Protein AF-0000000084726947 (afdb_homodimer)

Solvent-accessible surface area (backbone atoms only — not comparable to full-atom values): 13083 Å² total; per-residue (Å²): 97,38,27,40,32,41,58,42,55,49,36,45,77,70,63,40,61,48,47,55,52,44,41,57,74,58,55,40,89,78,34,53,42,30,25,36,27,62,26,52,20,40,48,26,16,52,25,12,42,36,94,84,41,47,38,67,58,53,52,58,75,46,62,83,46,46,67,37,61,43,32,65,68,41,27,52,44,10,10,50,49,26,39,73,21,26,92,78,32,61,81,57,52,41,60,60,27,42,45,49,22,51,15,55,75,66,72,26,38,28,32,32,64,46,65,61,60,63,27,69,45,33,42,73,77,35,58,55,40,67,58,106,95,40,28,39,32,42,57,42,55,49,35,45,76,70,64,41,62,49,47,55,53,45,39,59,75,57,54,38,89,79,36,53,43,30,25,37,28,61,26,50,20,40,48,26,16,53,24,11,42,36,94,87,40,47,38,67,58,54,52,57,74,48,61,84,45,45,67,37,62,44,33,66,68,41,28,51,43,10,10,50,50,26,39,72,21,27,92,77,31,62,81,56,52,41,61,59,27,41,46,49,23,51,16,54,76,63,71,27,38,26,32,32,64,47,66,62,59,65,27,69,44,34,43,73,78,36,59,55,40,68,58,105

Radius of gyration: 18.08 Å; Cα contacts (8 Å, |Δi|>4): 556; chains: 2; bounding box: 42×54×38 Å

InterPro domains:
  IPR002716 PIN domain [PF01850] (3-117)
  IPR022907 VapC family [MF_00265] (2-127)
  IPR029060 PIN-like domain superfamily [SSF88723] (1-116)

Sequence (264 aa):
MKVLDATFLIDYLSGVEATREFYSANGGSDTRWIAPAPALAEVLVGEGNLPDGDVDAARADLGWVDVQPIDERTVATAGDIADEVAPGGPYLDGPDALIAAVGRELDAPVVSADCDLTHEETRSVVTVEAYRMKVLDATFLIDYLSGVEATREFYSANGGSDTRWIAPAPALAEVLVGEGNLPDGDVDAARADLGWVDVQPIDERTVATAGDIADEVAPGGPYLDGPDALIAAVGRELDAPVVSADCDLTHEETRSVVTVEAYR

Nearest PDB structures (foldseek):
  4chg-assembly3_E  TM=8.319E-01  e=2.273E-06  Mycobacterium tuberculosis H37Rv
  5ecy-assembly1_E  TM=8.352E-01  e=8.260E-06  Shigella flexneri
  1y82-assembly2_D  TM=7.727E-01  e=2.955E-04  Pyrococcus furiosus
  5h4h-assembly1_A  TM=7.562E-01  e=2.787E-04  Pyrococcus horikoshii OT3
  1y82-assembly1_A  TM=7.640E-01  e=5.973E-04  Pyrococcus furiosus

Structure (mmCIF, N/CA/C/O backbone):
data_AF-0000000084726947-model_v1
#
loop_
_entity.id
_entity.type
_entity.pdbx_description
1 polymer 'Ribonuclease VapC'
#
loop_
_atom_site.group_PDB
_atom_site.id
_atom_site.type_symbol
_atom_site.label_atom_id
_atom_site.label_alt_id
_atom_site.label_comp_id
_atom_site.label_asym_id
_atom_site.label_entity_id
_atom_site.label_seq_id
_atom_site.pdbx_PDB_ins_code
_atom_site.Cartn_x
_atom_site.Cartn_y
_atom_site.Cartn_z
_atom_site.occupancy
_atom_site.B_iso_or_equiv
_atom_site.auth_seq_id
_atom_site.auth_comp_id
_atom_site.auth_asym_id
_atom_site.auth_atom_id
_atom_site.pdbx_PDB_model_num
ATOM 1 N N . MET A 1 1 ? 10.5 -20.469 0.017 1 98.06 1 MET A N 1
ATOM 2 C CA . MET A 1 1 ? 9.586 -19.359 0.286 1 98.06 1 MET A CA 1
ATOM 3 C C . MET A 1 1 ? 9.453 -18.453 -0.933 1 98.06 1 MET A C 1
ATOM 5 O O . MET A 1 1 ? 10.438 -18.188 -1.625 1 98.06 1 MET A O 1
ATOM 9 N N . LYS A 1 2 ? 8.195 -18.047 -1.286 1 98.88 2 LYS A N 1
ATOM 10 C CA . LYS A 1 2 ? 7.93 -17.125 -2.387 1 98.88 2 LYS A CA 1
ATOM 11 C C . LYS A 1 2 ? 7.023 -15.977 -1.936 1 98.88 2 LYS A C 1
ATOM 13 O O . LYS A 1 2 ? 6.07 -16.188 -1.183 1 98.88 2 LYS A O 1
ATOM 18 N N . VAL A 1 3 ? 7.344 -14.797 -2.359 1 99 3 VAL A N 1
ATOM 19 C CA . VAL A 1 3 ? 6.559 -13.602 -2.051 1 99 3 VAL A CA 1
ATOM 20 C C . VAL A 1 3 ? 5.633 -13.281 -3.221 1 99 3 VAL A C 1
ATOM 22 O O . VAL A 1 3 ? 6.098 -12.961 -4.32 1 99 3 VAL A O 1
ATOM 25 N N . LEU A 1 4 ? 4.348 -13.344 -2.963 1 99 4 LEU A N 1
ATOM 26 C CA . LEU A 1 4 ? 3.363 -13.211 -4.031 1 99 4 LEU A CA 1
ATOM 27 C C . LEU A 1 4 ? 2.891 -11.773 -4.164 1 99 4 LEU A C 1
ATOM 29 O O . LEU A 1 4 ? 2.426 -11.172 -3.189 1 99 4 LEU A O 1
ATOM 33 N N . ASP A 1 5 ? 3 -11.242 -5.395 1 98.94 5 ASP A N 1
ATOM 34 C CA . ASP A 1 5 ? 2.439 -9.922 -5.668 1 98.94 5 ASP A CA 1
ATOM 35 C C . ASP A 1 5 ? 0.941 -10.008 -5.957 1 98.94 5 ASP A C 1
ATOM 37 O O . ASP A 1 5 ? 0.389 -11.109 -6.062 1 98.94 5 ASP A O 1
ATOM 41 N N . ALA A 1 6 ? 0.302 -8.859 -6.062 1 98.94 6 ALA A N 1
ATOM 42 C CA . ALA A 1 6 ? -1.149 -8.805 -6.219 1 98.94 6 ALA A CA 1
ATOM 43 C C . ALA A 1 6 ? -1.588 -9.469 -7.523 1 98.94 6 ALA A C 1
ATOM 45 O O . ALA A 1 6 ? -2.656 -10.086 -7.586 1 98.94 6 ALA A O 1
ATOM 46 N N . THR A 1 7 ? -0.751 -9.375 -8.609 1 98.88 7 THR A N 1
ATOM 47 C CA . THR A 1 7 ? -1.131 -9.969 -9.883 1 98.88 7 THR A CA 1
ATOM 48 C C . THR A 1 7 ? -1.308 -11.477 -9.742 1 98.88 7 THR A C 1
ATOM 50 O O . THR A 1 7 ? -2.242 -12.055 -10.305 1 98.88 7 THR A O 1
ATOM 53 N N . PHE A 1 8 ? -0.433 -12.07 -9 1 99 8 PHE A N 1
ATOM 54 C CA . PHE A 1 8 ? -0.546 -13.508 -8.797 1 99 8 PHE A CA 1
ATOM 55 C C . PHE A 1 8 ? -1.81 -13.844 -8.016 1 99 8 PHE A C 1
ATOM 57 O O . PHE A 1 8 ? -2.553 -14.758 -8.383 1 99 8 PHE A O 1
ATOM 64 N N . LEU A 1 9 ? -2.055 -13.164 -6.938 1 98.94 9 LEU A N 1
ATOM 65 C CA . LEU A 1 9 ? -3.201 -13.43 -6.078 1 98.94 9 LEU A CA 1
ATOM 66 C C . LEU A 1 9 ? -4.508 -13.234 -6.836 1 98.94 9 LEU A C 1
ATOM 68 O O . LEU A 1 9 ? -5.434 -14.039 -6.703 1 98.94 9 LEU A O 1
ATOM 72 N N . ILE A 1 10 ? -4.605 -12.172 -7.594 1 98.88 10 ILE A N 1
ATOM 73 C CA . ILE A 1 10 ? -5.797 -11.883 -8.375 1 98.88 10 ILE A CA 1
ATOM 74 C C . ILE A 1 10 ? -6.004 -12.969 -9.43 1 98.88 10 ILE A C 1
ATOM 76 O O . ILE A 1 10 ? -7.113 -13.484 -9.586 1 98.88 10 ILE A O 1
ATOM 80 N N . ASP A 1 11 ? -4.91 -13.32 -10.148 1 98.88 11 ASP A N 1
ATOM 81 C CA . ASP A 1 11 ? -4.992 -14.383 -11.148 1 98.88 11 ASP A CA 1
ATOM 82 C C . ASP A 1 11 ? -5.402 -15.711 -10.523 1 98.88 11 ASP A C 1
ATOM 84 O O . ASP A 1 11 ? -6.172 -16.469 -11.109 1 98.88 11 ASP A O 1
ATOM 88 N N . TYR A 1 12 ? -4.871 -15.977 -9.305 1 98.88 12 TYR A N 1
ATOM 89 C CA . TYR A 1 12 ? -5.223 -17.203 -8.594 1 98.88 12 TYR A CA 1
ATOM 90 C C . TYR A 1 12 ? -6.723 -17.25 -8.32 1 98.88 12 TYR A C 1
ATOM 92 O O . TYR A 1 12 ? -7.379 -18.25 -8.625 1 98.88 12 TYR A O 1
ATOM 100 N N . LEU A 1 13 ? -7.266 -16.234 -7.809 1 98.56 13 LEU A N 1
ATOM 101 C CA . LEU A 1 13 ? -8.688 -16.188 -7.492 1 98.56 13 LEU A CA 1
ATOM 102 C C . LEU A 1 13 ? -9.531 -16.312 -8.758 1 98.56 13 LEU A C 1
ATOM 104 O O . LEU A 1 13 ? -10.633 -16.859 -8.719 1 98.56 13 LEU A O 1
ATOM 108 N N . SER A 1 14 ? -8.961 -15.797 -9.859 1 98.12 14 SER A N 1
ATOM 109 C CA . SER A 1 14 ? -9.695 -15.797 -11.125 1 98.12 14 SER A CA 1
ATOM 110 C C . SER A 1 14 ? -9.562 -17.141 -11.844 1 98.12 14 SER A C 1
ATOM 112 O O . SER A 1 14 ? -10.141 -17.328 -12.914 1 98.12 14 SER A O 1
ATOM 114 N N . GLY A 1 15 ? -8.734 -17.984 -11.367 1 98.25 15 GLY A N 1
ATOM 115 C CA . GLY A 1 15 ? -8.609 -19.312 -11.938 1 98.25 15 GLY A CA 1
ATOM 116 C C . GLY A 1 15 ? -7.695 -19.359 -13.148 1 98.25 15 GLY A C 1
ATOM 117 O O . GLY A 1 15 ? -7.844 -20.219 -14.016 1 98.25 15 GLY A O 1
ATOM 118 N N . VAL A 1 16 ? -6.801 -18.438 -13.211 1 98.69 16 VAL A N 1
ATOM 119 C CA . VAL A 1 16 ? -5.848 -18.438 -14.32 1 98.69 16 VAL A CA 1
ATOM 120 C C . VAL A 1 16 ? -4.902 -19.625 -14.195 1 98.69 16 VAL A C 1
ATOM 122 O O . VAL A 1 16 ? -4.266 -19.812 -13.156 1 98.69 16 VAL A O 1
ATOM 125 N N . GLU A 1 17 ? -4.641 -20.344 -15.203 1 98.62 17 GLU A N 1
ATOM 126 C CA . GLU A 1 17 ? -3.916 -21.625 -15.203 1 98.62 17 GLU A CA 1
ATOM 127 C C . GLU A 1 17 ? -2.449 -21.422 -14.836 1 98.62 17 GLU A C 1
ATOM 129 O O . GLU A 1 17 ? -1.85 -22.266 -14.164 1 98.62 17 GLU A O 1
ATOM 134 N N . ALA A 1 18 ? -1.914 -20.344 -15.234 1 98.81 18 ALA A N 1
ATOM 135 C CA . ALA A 1 18 ? -0.5 -20.078 -14.992 1 98.81 18 ALA A CA 1
ATOM 136 C C . ALA A 1 18 ? -0.189 -20.078 -13.5 1 98.81 18 ALA A C 1
ATOM 138 O O . ALA A 1 18 ? 0.911 -20.453 -13.086 1 98.81 18 ALA A O 1
ATOM 139 N N . THR A 1 19 ? -1.138 -19.625 -12.648 1 98.88 19 THR A N 1
ATOM 140 C CA . THR A 1 19 ? -0.902 -19.609 -11.203 1 98.88 19 THR A CA 1
ATOM 141 C C . THR A 1 19 ? -0.834 -21.031 -10.656 1 98.88 19 THR A C 1
ATOM 143 O O . THR A 1 19 ? 0.001 -21.344 -9.805 1 98.88 19 THR A O 1
ATOM 146 N N . ARG A 1 20 ? -1.699 -21.891 -11.133 1 98.06 20 ARG A N 1
ATOM 147 C CA . ARG A 1 20 ? -1.687 -23.281 -10.711 1 98.06 20 ARG A CA 1
ATOM 148 C C . ARG A 1 20 ? -0.396 -23.969 -11.133 1 98.06 20 ARG A C 1
ATOM 150 O O . ARG A 1 20 ? 0.206 -24.719 -10.352 1 98.06 20 ARG A O 1
ATOM 157 N N . GLU A 1 21 ? -0.028 -23.781 -12.383 1 98.69 21 GLU A N 1
ATOM 158 C CA . GLU A 1 21 ? 1.203 -24.375 -12.898 1 98.69 21 GLU A CA 1
ATOM 159 C C . GLU A 1 21 ? 2.416 -23.906 -12.102 1 98.69 21 GLU A C 1
ATOM 161 O O . GLU A 1 21 ? 3.27 -24.719 -11.727 1 98.69 21 GLU A O 1
ATOM 166 N N . PHE A 1 22 ? 2.479 -22.656 -11.812 1 98.88 22 PHE A N 1
ATOM 167 C CA . PHE A 1 22 ? 3.592 -22.094 -11.047 1 98.88 22 PHE A CA 1
ATOM 168 C C . PHE A 1 22 ? 3.619 -22.688 -9.641 1 98.88 22 PHE A C 1
ATOM 170 O O . PHE A 1 22 ? 4.676 -23.078 -9.148 1 98.88 22 PHE A O 1
ATOM 177 N N . TYR A 1 23 ? 2.463 -22.672 -8.938 1 98.69 23 TYR A N 1
ATOM 178 C CA . TYR A 1 23 ? 2.316 -23.219 -7.598 1 98.69 23 TYR A CA 1
ATOM 179 C C . TY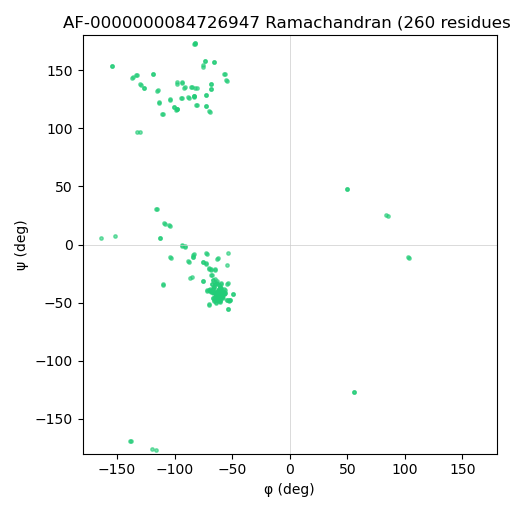R A 1 23 ? 2.828 -24.656 -7.543 1 98.69 23 TYR A C 1
ATOM 181 O O . TYR A 1 23 ? 3.643 -25 -6.684 1 98.69 23 TYR A O 1
ATOM 189 N N . SER A 1 24 ? 2.383 -25.453 -8.555 1 98.44 24 SER A N 1
ATOM 190 C CA . SER A 1 24 ? 2.746 -26.859 -8.578 1 98.44 24 SER A CA 1
ATOM 191 C C . SER A 1 24 ? 4.23 -27.047 -8.883 1 98.44 24 SER A C 1
ATOM 193 O O . SER A 1 24 ? 4.895 -27.875 -8.266 1 98.44 24 SER A O 1
ATOM 195 N N . ALA A 1 25 ? 4.762 -26.266 -9.758 1 98.62 25 ALA A N 1
ATOM 196 C CA . ALA A 1 25 ? 6.152 -26.375 -10.188 1 98.62 25 ALA A CA 1
ATOM 197 C C . ALA A 1 25 ? 7.105 -25.891 -9.094 1 98.62 25 ALA A C 1
ATOM 199 O O . ALA A 1 25 ? 8.305 -26.172 -9.141 1 98.62 25 ALA A O 1
ATOM 200 N N . ASN A 1 26 ? 6.582 -25.172 -8.133 1 98.62 26 ASN A N 1
ATOM 201 C CA . ASN A 1 26 ? 7.438 -24.594 -7.105 1 98.62 26 ASN A CA 1
ATOM 202 C C . ASN A 1 26 ? 7.141 -25.172 -5.727 1 98.62 26 ASN A C 1
ATOM 204 O O . ASN A 1 26 ? 7.184 -24.469 -4.723 1 98.62 26 ASN A O 1
ATOM 208 N N . GLY A 1 27 ? 6.703 -26.422 -5.66 1 98.25 27 GLY A N 1
ATOM 209 C CA . GLY A 1 27 ? 6.664 -27.172 -4.418 1 98.25 27 GLY A CA 1
ATOM 210 C C . GLY A 1 27 ? 5.266 -27.281 -3.834 1 98.25 27 GLY A C 1
ATOM 211 O O . GLY A 1 27 ? 5.039 -28.047 -2.9 1 98.25 27 GLY A O 1
ATOM 212 N N . GLY A 1 28 ? 4.277 -26.484 -4.371 1 97.81 28 GLY A N 1
ATOM 213 C CA . GLY A 1 28 ? 2.916 -26.562 -3.865 1 97.81 28 GLY A CA 1
ATOM 214 C C . GLY A 1 28 ? 2.818 -26.328 -2.371 1 97.81 28 GLY A C 1
ATOM 215 O O . GLY A 1 28 ? 3.354 -25.328 -1.861 1 97.81 28 GLY A O 1
ATOM 216 N N . SER A 1 29 ? 2.221 -27.203 -1.686 1 96.94 29 SER A N 1
ATOM 217 C CA . SER A 1 29 ? 1.955 -27.047 -0.259 1 96.94 29 SER A CA 1
ATOM 218 C C . SER A 1 29 ? 3.236 -27.172 0.559 1 96.94 29 SER A C 1
ATOM 220 O O . SER A 1 29 ? 3.252 -26.859 1.75 1 96.94 29 SER A O 1
ATOM 222 N N . ASP A 1 30 ? 4.344 -27.547 0.012 1 98.12 30 ASP A N 1
ATOM 223 C CA . ASP A 1 30 ? 5.609 -27.688 0.721 1 98.12 30 ASP A CA 1
ATOM 224 C C . ASP A 1 30 ? 6.375 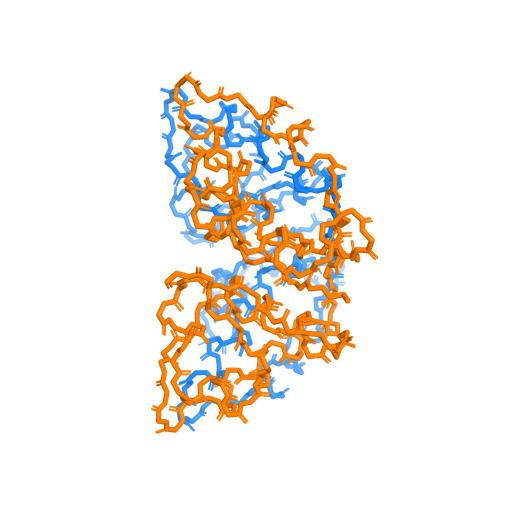-26.359 0.751 1 98.12 30 ASP A C 1
ATOM 226 O O . ASP A 1 30 ? 7.344 -26.219 1.503 1 98.12 30 ASP A O 1
ATOM 230 N N . THR A 1 31 ? 5.957 -25.484 -0.061 1 98.44 31 THR A N 1
ATOM 231 C CA . THR A 1 31 ? 6.543 -24.156 -0.133 1 98.44 31 THR A CA 1
ATOM 232 C C . THR A 1 31 ? 5.773 -23.172 0.752 1 98.44 31 THR A C 1
ATOM 234 O O . THR A 1 31 ? 4.551 -23.266 0.863 1 98.44 31 THR A O 1
ATOM 237 N N . ARG A 1 32 ? 6.52 -22.297 1.456 1 98.69 32 ARG A N 1
ATOM 238 C CA . ARG A 1 32 ? 5.848 -21.188 2.137 1 98.69 32 ARG A CA 1
ATOM 239 C C . ARG A 1 32 ? 5.543 -20.047 1.169 1 98.69 32 ARG A C 1
ATOM 241 O O . ARG A 1 32 ? 6.453 -19.5 0.544 1 98.69 32 ARG A O 1
ATOM 248 N N . TRP A 1 33 ? 4.293 -19.75 1.055 1 98.94 33 TRP A N 1
ATOM 249 C CA . TRP A 1 33 ? 3.816 -18.672 0.194 1 98.94 33 TRP A CA 1
ATOM 250 C C . TRP A 1 33 ? 3.422 -17.453 1.018 1 98.94 33 TRP A C 1
ATOM 252 O O . TRP A 1 33 ? 2.586 -17.547 1.92 1 98.94 33 TRP A O 1
ATOM 262 N N . ILE A 1 34 ? 4.031 -16.312 0.66 1 98.94 34 ILE A N 1
ATOM 263 C CA . ILE A 1 34 ? 3.883 -15.102 1.455 1 98.94 34 ILE A CA 1
ATOM 264 C C . ILE A 1 34 ? 3.148 -14.039 0.642 1 98.94 34 ILE A C 1
ATOM 266 O O . ILE A 1 34 ? 3.443 -13.836 -0.538 1 98.94 34 ILE A O 1
ATOM 270 N N . ALA A 1 35 ? 2.191 -13.453 1.249 1 98.94 35 ALA A N 1
ATOM 271 C CA . ALA A 1 35 ? 1.601 -12.227 0.707 1 98.94 35 ALA A CA 1
ATOM 272 C C . ALA A 1 35 ? 1.949 -11.023 1.569 1 98.94 35 ALA A C 1
ATOM 274 O O . ALA A 1 35 ? 1.491 -10.906 2.709 1 98.94 35 ALA A O 1
ATOM 275 N N . PRO A 1 36 ? 2.777 -10.117 0.989 1 98.94 36 PRO A N 1
ATOM 276 C CA . PRO A 1 36 ? 2.863 -8.836 1.701 1 98.94 36 PRO A CA 1
ATOM 277 C C . PRO A 1 36 ? 1.498 -8.195 1.928 1 98.94 36 PRO A C 1
ATOM 279 O O . PRO A 1 36 ? 0.63 -8.25 1.054 1 98.94 36 PRO A O 1
ATOM 282 N N . ALA A 1 37 ? 1.291 -7.602 3.059 1 98.94 37 ALA A N 1
ATOM 283 C CA . ALA A 1 37 ? 0.012 -6.992 3.414 1 98.94 37 ALA A CA 1
ATOM 284 C C . ALA A 1 37 ? -0.493 -6.086 2.295 1 98.94 37 ALA A C 1
ATOM 286 O O . ALA A 1 37 ? -1.666 -6.148 1.92 1 98.94 37 ALA A O 1
ATOM 287 N N . PRO A 1 38 ? 0.369 -5.266 1.663 1 98.94 38 PRO A N 1
ATOM 288 C CA . PRO A 1 38 ? -0.144 -4.398 0.6 1 98.94 38 PRO A CA 1
ATOM 289 C C . PRO A 1 38 ? -0.665 -5.184 -0.602 1 98.94 38 PRO A C 1
ATOM 291 O O . PRO A 1 38 ? -1.604 -4.746 -1.271 1 98.94 38 PRO A O 1
ATOM 294 N N . ALA A 1 39 ? -0.083 -6.297 -0.928 1 98.94 39 ALA A N 1
ATOM 295 C CA . ALA A 1 39 ? -0.549 -7.105 -2.053 1 98.94 39 ALA A CA 1
ATOM 296 C C . ALA A 1 39 ? -1.936 -7.68 -1.778 1 98.94 39 ALA A C 1
ATOM 298 O O . ALA A 1 39 ? -2.818 -7.621 -2.637 1 98.94 39 ALA A O 1
ATOM 299 N N . LEU A 1 40 ? -2.102 -8.211 -0.598 1 98.94 40 LEU A N 1
ATOM 300 C CA . LEU A 1 40 ? -3.41 -8.75 -0.247 1 98.94 40 LEU A CA 1
ATOM 301 C C . LEU A 1 40 ? -4.457 -7.641 -0.178 1 98.94 40 LEU A C 1
ATOM 303 O O . LEU A 1 40 ? -5.613 -7.852 -0.545 1 98.94 40 LEU A O 1
ATOM 307 N N . ALA A 1 41 ? -4.055 -6.496 0.304 1 98.94 41 ALA A N 1
ATOM 308 C CA . ALA A 1 41 ? -4.977 -5.363 0.366 1 98.94 41 ALA A CA 1
ATOM 309 C C . ALA A 1 41 ? -5.512 -5.016 -1.02 1 98.94 41 ALA A C 1
ATOM 311 O O . ALA A 1 41 ? -6.699 -4.711 -1.175 1 98.94 41 ALA A O 1
ATOM 312 N N . GLU A 1 42 ? -4.648 -5.027 -2.002 1 98.94 42 GLU A N 1
ATOM 313 C CA . GLU A 1 42 ? -5.098 -4.734 -3.359 1 98.94 42 GLU A CA 1
ATOM 314 C C . GLU A 1 42 ? -6.211 -5.684 -3.789 1 98.94 42 GLU A C 1
ATOM 316 O O . GLU A 1 42 ? -7.188 -5.266 -4.418 1 98.94 42 GLU A O 1
ATOM 321 N N . VAL A 1 43 ? -6.145 -6.883 -3.434 1 98.88 43 VAL A N 1
ATOM 322 C CA . VAL A 1 43 ? -7.121 -7.902 -3.799 1 98.88 43 VAL A CA 1
ATOM 323 C C . VAL A 1 43 ? -8.438 -7.645 -3.062 1 98.88 43 VAL A C 1
ATOM 325 O O . VAL A 1 43 ? -9.492 -7.547 -3.686 1 98.88 43 VAL A O 1
ATOM 328 N N . LEU A 1 44 ? -8.383 -7.488 -1.749 1 98.94 44 LEU A N 1
ATOM 329 C CA . LEU A 1 44 ? -9.594 -7.375 -0.948 1 98.94 44 LEU A CA 1
ATOM 330 C C . LEU A 1 44 ? -10.305 -6.051 -1.215 1 98.94 44 LEU A C 1
ATOM 332 O O . LEU A 1 44 ? -11.531 -5.996 -1.264 1 98.94 44 LEU A O 1
ATOM 336 N N . VAL A 1 45 ? -9.539 -5.055 -1.371 1 98.94 45 VAL A N 1
ATOM 337 C CA . VAL A 1 45 ? -10.117 -3.756 -1.698 1 98.94 45 VAL A CA 1
ATOM 338 C C . VAL A 1 45 ? -10.773 -3.812 -3.076 1 98.94 45 VAL A C 1
ATOM 340 O O . VAL A 1 45 ? -11.852 -3.248 -3.283 1 98.94 45 VAL A O 1
ATOM 343 N N . GLY A 1 46 ? -10.102 -4.473 -4.031 1 98.81 46 GLY A N 1
ATOM 344 C CA . GLY A 1 46 ? -10.727 -4.699 -5.324 1 98.81 46 GLY A CA 1
ATOM 345 C C . GLY A 1 46 ? -12.078 -5.387 -5.223 1 98.81 46 GLY A C 1
ATOM 346 O O . GLY A 1 46 ? -13.047 -4.965 -5.859 1 98.81 46 GLY A O 1
ATOM 347 N N . GLU A 1 47 ? -12.156 -6.445 -4.453 1 98.62 47 GLU A N 1
ATOM 348 C CA . GLU A 1 47 ? -13.422 -7.133 -4.215 1 98.62 47 GLU A CA 1
ATOM 349 C C . GLU A 1 47 ? -14.453 -6.195 -3.602 1 98.62 47 GLU A C 1
ATOM 351 O O . GLU A 1 47 ? -15.617 -6.191 -4.012 1 98.62 47 GLU A O 1
ATOM 356 N N . GLY A 1 48 ? -14.055 -5.434 -2.619 1 98.75 48 GLY A N 1
ATOM 357 C CA . GLY A 1 48 ? -14.953 -4.512 -1.938 1 98.75 48 GLY A CA 1
ATOM 358 C C . GLY A 1 48 ? -15.539 -3.457 -2.859 1 98.75 48 GLY A C 1
ATOM 359 O O . GLY A 1 48 ? -16.688 -3.033 -2.684 1 98.75 48 GLY A O 1
ATOM 360 N N . ASN A 1 49 ? -14.734 -3.031 -3.777 1 98.75 49 ASN A N 1
ATOM 361 C CA . ASN A 1 49 ? -15.141 -1.963 -4.684 1 98.75 49 ASN A CA 1
ATOM 362 C C . ASN A 1 49 ? -16.219 -2.436 -5.66 1 98.75 49 ASN A C 1
ATOM 364 O O . ASN A 1 49 ? -16.891 -1.619 -6.289 1 98.75 49 ASN A O 1
ATOM 368 N N . LEU A 1 50 ? -16.312 -3.738 -5.855 1 97.38 50 LEU A N 1
ATOM 369 C CA . LEU A 1 50 ? -17.219 -4.285 -6.855 1 97.38 50 LEU A CA 1
ATOM 370 C C . LEU A 1 50 ? -18.594 -4.586 -6.246 1 97.38 50 LEU A C 1
ATOM 372 O O . LEU A 1 50 ? -18.672 -5.16 -5.156 1 97.38 50 LEU A O 1
ATOM 376 N N . PRO A 1 51 ? -19.672 -4.219 -6.934 1 95.12 51 PRO A N 1
ATOM 377 C CA . PRO A 1 51 ? -21.016 -4.484 -6.41 1 95.12 51 PRO A CA 1
ATOM 378 C C . PRO A 1 51 ? -21.234 -5.957 -6.07 1 95.12 51 PRO A C 1
ATOM 380 O O . PRO A 1 51 ? -21.922 -6.273 -5.094 1 95.12 51 PRO A O 1
ATOM 383 N N . ASP A 1 52 ? -20.656 -6.816 -6.789 1 95.25 52 ASP A N 1
ATOM 384 C CA . ASP A 1 52 ? -20.844 -8.242 -6.566 1 95.25 52 ASP A CA 1
ATOM 385 C C . ASP A 1 52 ? -19.594 -8.883 -5.965 1 95.25 52 ASP A C 1
ATOM 387 O O . ASP A 1 52 ? -19.453 -10.109 -5.984 1 95.25 52 ASP A O 1
ATOM 391 N N . GLY A 1 53 ? -18.766 -8.047 -5.441 1 97.44 53 GLY A N 1
ATOM 392 C CA . GLY A 1 53 ? -17.562 -8.57 -4.812 1 97.44 53 GLY A CA 1
ATOM 393 C C . GLY A 1 53 ? -17.828 -9.203 -3.455 1 97.44 53 GLY A C 1
ATOM 394 O O . GLY A 1 53 ? -18.828 -8.891 -2.809 1 97.44 53 GLY A O 1
ATOM 395 N N . ASP A 1 54 ? -17 -10.07 -3.125 1 98.06 54 ASP A N 1
ATOM 396 C CA . ASP A 1 54 ? -17.125 -10.758 -1.843 1 98.06 54 ASP A CA 1
ATOM 397 C C . ASP A 1 54 ? -15.781 -10.781 -1.109 1 98.06 54 ASP A C 1
ATOM 399 O O . ASP A 1 54 ? -14.984 -11.703 -1.288 1 98.06 54 ASP A O 1
ATOM 403 N N . VAL A 1 55 ? -15.617 -9.836 -0.215 1 98.56 55 VAL A N 1
ATOM 404 C CA . VAL A 1 55 ? -14.367 -9.648 0.511 1 98.56 55 VAL A CA 1
ATOM 405 C C . VAL A 1 55 ? -14.062 -10.891 1.35 1 98.56 55 VAL A C 1
ATOM 407 O O . VAL A 1 55 ? -12.945 -11.406 1.322 1 98.56 55 VAL A O 1
ATOM 410 N N . ASP A 1 56 ? -15.07 -11.383 2.016 1 98.19 56 ASP A N 1
ATOM 411 C CA . ASP A 1 56 ? -14.883 -12.523 2.906 1 98.19 56 ASP A CA 1
ATOM 412 C C . ASP A 1 56 ? -14.508 -13.781 2.121 1 98.19 56 ASP A C 1
ATOM 414 O O . ASP A 1 56 ? -13.648 -14.555 2.551 1 98.19 56 ASP A O 1
ATOM 418 N N . ALA A 1 57 ? -15.133 -13.992 1.013 1 98.56 57 ALA A N 1
ATOM 419 C CA . ALA A 1 57 ? -14.82 -15.156 0.191 1 98.56 57 ALA A CA 1
ATOM 420 C C . ALA A 1 57 ? -13.398 -15.086 -0.349 1 98.56 57 ALA A C 1
ATOM 422 O O . ALA A 1 57 ? -12.68 -16.094 -0.359 1 98.56 57 ALA A O 1
ATOM 423 N N . ALA A 1 58 ? -13.016 -13.922 -0.854 1 98.81 58 ALA A N 1
ATOM 424 C CA . ALA A 1 58 ? -11.656 -13.758 -1.354 1 98.81 58 ALA A CA 1
ATOM 425 C C . ALA A 1 58 ? -10.633 -14.031 -0.257 1 98.81 58 ALA A C 1
ATOM 427 O O . ALA A 1 58 ? -9.633 -14.727 -0.49 1 98.81 58 ALA A O 1
ATOM 428 N N . ARG A 1 59 ? -10.867 -13.492 0.912 1 98.38 59 ARG A N 1
ATOM 429 C CA . ARG A 1 59 ? -9.969 -13.703 2.041 1 98.38 59 ARG A CA 1
ATOM 430 C C . ARG A 1 59 ? -9.859 -15.18 2.389 1 98.38 59 ARG A C 1
ATOM 432 O O . ARG A 1 59 ? -8.758 -15.688 2.633 1 98.38 59 ARG A O 1
ATOM 439 N N . ALA A 1 60 ? -10.977 -15.82 2.426 1 98.5 60 ALA A N 1
ATOM 440 C CA . ALA A 1 60 ? -11 -17.25 2.744 1 98.5 60 ALA A CA 1
ATOM 441 C C . ALA A 1 60 ? -10.266 -18.062 1.683 1 98.5 60 ALA A C 1
ATOM 443 O O . ALA A 1 60 ? -9.516 -18.984 2.008 1 98.5 60 ALA A O 1
ATOM 444 N N . ASP A 1 61 ? -10.5 -17.719 0.417 1 98.56 61 ASP A N 1
ATOM 445 C CA . ASP A 1 61 ? -9.883 -18.438 -0.698 1 98.56 61 ASP A CA 1
ATOM 446 C C . ASP A 1 61 ? -8.367 -18.266 -0.693 1 98.56 61 ASP A C 1
ATOM 448 O O . ASP A 1 61 ? -7.641 -19.125 -1.194 1 98.56 61 ASP A O 1
ATOM 452 N N . LEU A 1 62 ? -7.902 -17.219 -0.032 1 98.75 62 LEU A N 1
ATOM 453 C CA . LEU A 1 62 ? -6.465 -16.969 0.031 1 98.75 62 LEU A CA 1
ATOM 454 C C . LEU A 1 62 ? -5.902 -17.344 1.395 1 98.75 62 LEU A C 1
ATOM 456 O O . LEU A 1 62 ? -4.801 -16.938 1.757 1 98.75 62 LEU A O 1
ATOM 460 N N . GLY A 1 63 ? -6.66 -18.109 2.139 1 98.12 63 GLY A N 1
ATOM 461 C CA . GLY A 1 63 ? -6.27 -18.516 3.48 1 98.12 63 GLY A CA 1
ATOM 462 C C . GLY A 1 63 ? -5.008 -19.359 3.508 1 98.12 63 GLY A C 1
ATOM 463 O O . GLY A 1 63 ? -4.398 -19.531 4.566 1 98.12 63 GLY A O 1
ATOM 464 N N . TRP A 1 64 ? -4.539 -19.828 2.387 1 97.94 64 TRP A N 1
ATOM 465 C CA . TRP A 1 64 ? -3.361 -20.688 2.275 1 97.94 64 TRP A CA 1
ATOM 466 C C . TRP A 1 64 ? -2.084 -19.844 2.236 1 97.94 64 TRP A C 1
ATOM 468 O O . TRP A 1 64 ? -0.98 -20.391 2.35 1 97.94 64 TRP A O 1
ATOM 478 N N . VAL A 1 65 ? -2.141 -18.562 2.086 1 98.75 65 VAL A N 1
ATOM 479 C CA . VAL A 1 65 ? -0.981 -17.688 2.004 1 98.75 65 VAL A CA 1
ATOM 480 C C . VAL A 1 65 ? -0.716 -17.062 3.369 1 98.75 65 VAL A C 1
ATOM 482 O O . VAL A 1 65 ? -1.652 -16.688 4.082 1 98.75 65 VAL A O 1
ATOM 485 N N . ASP A 1 66 ? 0.532 -16.953 3.758 1 98.81 66 ASP A N 1
ATOM 486 C CA . ASP A 1 66 ? 0.927 -16.25 4.973 1 98.81 66 ASP A CA 1
ATOM 487 C C . ASP A 1 66 ? 1.047 -14.75 4.723 1 98.81 66 ASP A C 1
ATOM 489 O O . ASP A 1 66 ? 1.788 -14.32 3.838 1 98.81 66 ASP A O 1
ATOM 493 N N . VAL A 1 67 ? 0.394 -13.922 5.523 1 98.94 67 VAL A N 1
ATOM 494 C CA . VAL A 1 67 ? 0.422 -12.477 5.309 1 98.94 67 VAL A CA 1
ATOM 495 C C . VAL A 1 67 ? 1.617 -11.875 6.039 1 98.94 67 VAL A C 1
ATOM 497 O O . VAL A 1 67 ? 1.815 -12.117 7.234 1 98.94 67 VAL A O 1
ATOM 500 N N . GLN A 1 68 ? 2.424 -11.148 5.375 1 98.94 68 GLN A N 1
ATOM 501 C CA . GLN A 1 68 ? 3.572 -10.461 5.953 1 98.94 68 GLN A CA 1
ATOM 502 C C . GLN A 1 68 ? 3.244 -9 6.25 1 98.94 68 GLN A C 1
ATOM 504 O O . GLN A 1 68 ? 2.961 -8.219 5.336 1 98.94 68 GLN A O 1
ATOM 509 N N . PRO A 1 69 ? 3.273 -8.602 7.562 1 98.94 69 PRO A N 1
ATOM 510 C CA . PRO A 1 69 ? 3.072 -7.188 7.875 1 98.94 69 PRO A CA 1
ATOM 511 C C . PRO A 1 69 ? 4.199 -6.301 7.348 1 98.94 69 PRO A C 1
ATOM 513 O O . PRO A 1 69 ? 5.289 -6.793 7.051 1 98.94 69 PRO A O 1
ATOM 516 N N . ILE A 1 70 ? 3.855 -4.992 7.16 1 98.94 70 ILE A N 1
ATOM 517 C CA . ILE A 1 70 ? 4.895 -4.031 6.816 1 98.94 70 ILE A CA 1
ATOM 518 C C . ILE A 1 70 ? 4.988 -2.959 7.902 1 98.94 70 ILE A C 1
ATOM 520 O O . ILE A 1 70 ? 3.982 -2.619 8.531 1 98.94 70 ILE A O 1
ATOM 524 N N . ASP A 1 71 ? 6.219 -2.492 8.094 1 98.81 71 ASP A N 1
ATOM 525 C CA . ASP A 1 71 ? 6.5 -1.48 9.109 1 98.81 71 ASP A CA 1
ATOM 526 C C . ASP A 1 71 ? 7.473 -0.429 8.578 1 98.81 71 ASP A C 1
ATOM 528 O O . ASP A 1 71 ? 7.691 -0.33 7.371 1 98.81 71 ASP A O 1
ATOM 532 N N . GLU A 1 72 ? 7.941 0.38 9.516 1 98.75 72 GLU A N 1
ATOM 533 C CA . GLU A 1 72 ? 8.797 1.5 9.148 1 98.75 72 GLU A CA 1
ATOM 534 C C . GLU A 1 72 ? 10.062 1.017 8.43 1 98.75 72 GLU A C 1
ATOM 536 O O . GLU A 1 72 ? 10.562 1.684 7.523 1 98.75 72 GLU A O 1
ATOM 541 N N . ARG A 1 73 ? 10.617 -0.094 8.844 1 98.69 73 ARG A N 1
ATOM 542 C CA . ARG A 1 73 ? 11.805 -0.649 8.195 1 98.69 73 ARG A CA 1
ATOM 543 C C . ARG A 1 73 ? 11.508 -1.024 6.746 1 98.69 73 ARG A C 1
ATOM 545 O O . ARG A 1 73 ? 12.305 -0.742 5.852 1 98.69 73 ARG A O 1
ATOM 552 N N . THR A 1 74 ? 10.359 -1.663 6.555 1 98.94 74 THR A N 1
ATOM 553 C CA . THR A 1 74 ? 9.969 -2.043 5.203 1 98.94 74 THR A CA 1
ATOM 554 C C . THR A 1 74 ? 9.789 -0.807 4.324 1 98.94 74 THR A C 1
ATOM 556 O O . THR A 1 74 ? 10.141 -0.822 3.143 1 98.94 74 THR A O 1
ATOM 559 N N . VAL A 1 75 ? 9.234 0.233 4.891 1 98.94 75 VAL A N 1
ATOM 560 C CA . VAL A 1 75 ? 9.016 1.486 4.176 1 98.94 75 VAL A CA 1
ATOM 561 C C . VAL A 1 75 ? 10.352 2.072 3.73 1 98.94 75 VAL A C 1
ATOM 563 O O . VAL A 1 75 ? 10.5 2.494 2.582 1 98.94 75 VAL A O 1
ATOM 566 N N . ALA A 1 76 ? 11.305 2.092 4.598 1 98.81 76 ALA A N 1
ATOM 567 C CA . ALA A 1 76 ? 12.633 2.596 4.258 1 98.81 76 ALA A CA 1
ATOM 568 C C . ALA A 1 76 ? 13.258 1.774 3.133 1 98.81 76 ALA A C 1
ATOM 570 O O . ALA A 1 76 ? 13.797 2.332 2.17 1 98.81 76 ALA A O 1
ATOM 571 N N . THR A 1 77 ? 13.195 0.485 3.271 1 98.94 77 THR A N 1
ATOM 572 C CA . THR A 1 77 ? 13.719 -0.412 2.25 1 98.94 77 THR A CA 1
ATOM 573 C C . THR A 1 77 ? 13.062 -0.147 0.902 1 98.94 77 THR A C 1
ATOM 575 O O . THR A 1 77 ? 13.727 -0.16 -0.136 1 98.94 77 THR A O 1
ATOM 578 N N . ALA A 1 78 ? 11.773 0.098 0.91 1 98.94 78 ALA A N 1
ATOM 579 C CA . ALA A 1 78 ? 11.047 0.379 -0.325 1 98.94 78 ALA A CA 1
ATOM 580 C C . ALA A 1 78 ? 11.578 1.638 -1.002 1 98.94 78 ALA A C 1
ATOM 582 O O . ALA A 1 78 ? 11.75 1.668 -2.223 1 98.94 78 ALA A O 1
ATOM 583 N N . GLY A 1 79 ? 11.773 2.695 -0.213 1 98.94 79 GLY A N 1
ATOM 584 C CA . GLY A 1 79 ? 12.375 3.898 -0.763 1 98.94 79 GLY A CA 1
ATOM 585 C C . GLY A 1 79 ? 13.742 3.654 -1.384 1 98.94 79 GLY A C 1
ATOM 586 O O . GLY A 1 79 ? 14.031 4.16 -2.469 1 98.94 79 GLY A O 1
ATOM 587 N N . ASP A 1 80 ? 14.578 2.861 -0.728 1 98.75 80 ASP A N 1
ATOM 588 C CA . ASP A 1 80 ? 15.914 2.533 -1.215 1 98.75 80 ASP A CA 1
ATOM 589 C C . ASP A 1 80 ? 15.844 1.751 -2.525 1 98.75 80 ASP A C 1
ATOM 591 O O . ASP A 1 80 ? 16.625 2.004 -3.447 1 98.75 80 ASP A O 1
ATOM 595 N N . ILE A 1 81 ? 14.969 0.843 -2.582 1 98.94 81 ILE A N 1
ATOM 596 C CA . ILE A 1 81 ? 14.812 0.031 -3.783 1 98.94 81 ILE A CA 1
ATOM 597 C C . ILE A 1 81 ? 14.414 0.919 -4.961 1 98.94 81 ILE A C 1
ATOM 599 O O . ILE A 1 81 ? 14.961 0.792 -6.059 1 98.94 81 ILE A O 1
ATOM 603 N N . ALA A 1 82 ? 13.43 1.82 -4.762 1 98.88 82 ALA A N 1
ATOM 604 C CA . ALA A 1 82 ? 13.039 2.74 -5.824 1 98.88 82 ALA A CA 1
ATOM 605 C C . ALA A 1 82 ? 14.242 3.553 -6.316 1 98.88 82 ALA A C 1
ATOM 607 O O . ALA A 1 82 ? 14.414 3.744 -7.52 1 98.88 82 ALA A O 1
ATOM 608 N N . ASP A 1 83 ? 15.016 3.965 -5.379 1 98.69 83 ASP A N 1
ATOM 609 C CA . ASP A 1 83 ? 16.203 4.754 -5.699 1 98.69 83 ASP A CA 1
ATOM 610 C C . ASP A 1 83 ? 17.203 3.941 -6.516 1 98.69 83 ASP A C 1
ATOM 612 O O . ASP A 1 83 ? 17.797 4.453 -7.469 1 98.69 83 ASP A O 1
ATOM 616 N N . GLU A 1 84 ? 17.406 2.707 -6.152 1 98.5 84 GLU A N 1
ATOM 617 C CA . GLU A 1 84 ? 18.328 1.812 -6.832 1 98.5 84 GLU A CA 1
ATOM 618 C C . GLU A 1 84 ? 17.859 1.493 -8.25 1 98.5 84 GLU A C 1
ATOM 620 O O . GLU A 1 84 ? 18.672 1.319 -9.156 1 98.5 84 GLU A O 1
ATOM 625 N N . VAL A 1 85 ? 16.578 1.47 -8.523 1 98.56 85 VAL A N 1
ATOM 626 C CA . VAL A 1 85 ? 15.977 1.072 -9.797 1 98.56 85 VAL A CA 1
ATOM 627 C C . VAL A 1 85 ? 15.922 2.271 -10.742 1 98.56 85 VAL A C 1
ATOM 629 O O . VAL A 1 85 ? 16.016 2.113 -11.961 1 98.56 85 VAL A O 1
ATOM 632 N N . ALA A 1 86 ? 15.82 3.479 -10.312 1 96.31 86 ALA A N 1
ATOM 633 C CA . ALA A 1 86 ? 15.383 4.691 -10.992 1 96.31 86 ALA A CA 1
ATOM 634 C C . ALA A 1 86 ? 16.281 5.012 -12.18 1 96.31 86 ALA A C 1
ATOM 636 O O . ALA A 1 86 ? 15.797 5.352 -13.266 1 96.31 86 ALA A O 1
ATOM 637 N N . PRO A 1 87 ? 17.609 5.02 -12.117 1 91.75 87 PRO A N 1
ATOM 638 C CA . PRO A 1 87 ? 18.453 5.488 -13.219 1 91.75 87 PRO A CA 1
ATOM 639 C C . PRO A 1 87 ? 18.156 4.793 -14.539 1 91.75 87 PRO A C 1
ATOM 641 O O . PRO A 1 87 ? 18.203 5.426 -15.602 1 91.75 87 PRO A O 1
ATOM 644 N N . GLY A 1 88 ? 17.547 3.736 -14.641 1 94.38 88 GLY A N 1
ATOM 645 C CA . GLY A 1 88 ? 17.297 3.016 -15.875 1 94.38 88 GLY A CA 1
ATOM 646 C C . GLY A 1 88 ? 16.031 2.191 -15.844 1 94.38 88 GLY A C 1
ATO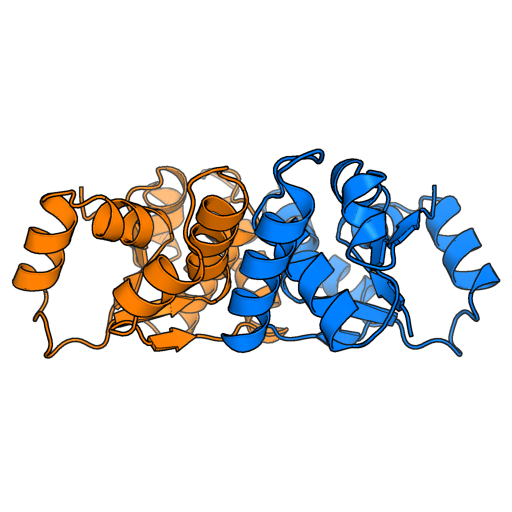M 647 O O . GLY A 1 88 ? 15.703 1.501 -16.812 1 94.38 88 GLY A O 1
ATOM 648 N N . GLY A 1 89 ? 15.359 2.379 -14.836 1 97.81 89 GLY A N 1
ATOM 649 C CA . GLY A 1 89 ? 14.227 1.493 -14.633 1 97.81 89 GLY A CA 1
ATOM 650 C C . GLY A 1 89 ? 12.898 2.227 -14.586 1 97.81 89 GLY A C 1
ATOM 651 O O . GLY A 1 89 ? 12.836 3.428 -14.852 1 97.81 89 GLY A O 1
ATOM 652 N N . PRO A 1 90 ? 11.852 1.511 -14.32 1 98.44 90 PRO A N 1
ATOM 653 C CA . PRO A 1 90 ? 10.516 2.102 -14.234 1 98.44 90 PRO A CA 1
ATOM 654 C C . PRO A 1 90 ? 10.312 2.922 -12.969 1 98.44 90 PRO A C 1
ATOM 656 O O . PRO A 1 90 ? 11.055 2.762 -12 1 98.44 90 PRO A O 1
ATOM 659 N N . TYR A 1 91 ? 9.336 3.848 -13.023 1 98.38 91 TYR A N 1
ATOM 660 C CA . TYR A 1 91 ? 8.789 4.43 -11.797 1 98.38 91 TYR A CA 1
ATOM 661 C C . TYR A 1 91 ? 7.969 3.402 -11.031 1 98.38 91 TYR A C 1
ATOM 663 O O . TYR A 1 91 ? 6.934 2.934 -11.516 1 98.38 91 TYR A O 1
ATOM 671 N N . LEU A 1 92 ? 8.438 3.037 -9.828 1 98.69 92 LEU A N 1
ATOM 672 C CA . LEU A 1 92 ? 7.684 2.105 -9 1 98.69 92 LEU A CA 1
ATOM 673 C C . LEU A 1 92 ? 6.637 2.842 -8.172 1 98.69 92 LEU A C 1
ATOM 675 O O . LEU A 1 92 ? 6.93 3.875 -7.566 1 98.69 92 LEU A O 1
ATOM 679 N N . ASP A 1 93 ? 5.434 2.287 -8.125 1 98.5 93 ASP A N 1
ATOM 680 C CA . ASP A 1 93 ? 4.473 2.852 -7.184 1 98.5 93 ASP A CA 1
ATOM 681 C C . ASP A 1 93 ? 4.688 2.287 -5.781 1 98.5 93 ASP A C 1
ATOM 683 O O . ASP A 1 93 ? 5.551 1.436 -5.574 1 98.5 93 ASP A O 1
ATOM 687 N N . GLY A 1 94 ? 3.975 2.836 -4.805 1 98.56 94 GLY A N 1
ATOM 688 C CA . GLY A 1 94 ? 4.117 2.459 -3.406 1 98.56 94 GLY A CA 1
ATOM 689 C C . GLY A 1 94 ? 3.973 0.967 -3.174 1 98.56 94 GLY A C 1
ATOM 690 O O . GLY A 1 94 ? 4.883 0.325 -2.646 1 98.56 94 GLY A O 1
ATOM 691 N N . PRO A 1 95 ? 2.848 0.394 -3.607 1 98.75 95 PRO A N 1
ATOM 692 C CA . PRO A 1 95 ? 2.625 -1.035 -3.379 1 98.75 95 PRO A CA 1
ATOM 693 C C . PRO A 1 95 ? 3.691 -1.912 -4.031 1 98.75 95 PRO A C 1
ATOM 695 O O . PRO A 1 95 ? 4.223 -2.822 -3.393 1 98.75 95 PRO A O 1
ATOM 698 N N . ASP A 1 96 ? 4.086 -1.622 -5.262 1 98.88 96 ASP A N 1
ATOM 699 C CA . ASP A 1 96 ? 5.105 -2.422 -5.934 1 98.88 96 ASP A CA 1
ATOM 700 C C . ASP A 1 96 ? 6.434 -2.363 -5.184 1 98.88 96 ASP A C 1
ATOM 702 O O . ASP A 1 96 ? 7.09 -3.389 -4.992 1 98.88 96 ASP A O 1
ATOM 706 N N . ALA A 1 97 ? 6.809 -1.172 -4.746 1 98.94 97 ALA A N 1
ATOM 707 C CA . ALA A 1 97 ? 8.07 -1.016 -4.023 1 98.94 97 ALA A CA 1
ATOM 708 C C . ALA A 1 97 ? 8.023 -1.734 -2.676 1 98.94 97 ALA A C 1
ATOM 710 O O . ALA A 1 97 ? 9.016 -2.314 -2.24 1 98.94 97 ALA A O 1
ATOM 711 N N . LEU A 1 98 ? 6.887 -1.702 -2.014 1 99 98 LEU A N 1
ATOM 712 C CA . LEU A 1 98 ? 6.738 -2.391 -0.736 1 99 98 LEU A CA 1
ATOM 713 C C . LEU A 1 98 ? 6.816 -3.902 -0.92 1 99 98 LEU A C 1
ATOM 715 O O . LEU A 1 98 ? 7.406 -4.602 -0.094 1 99 98 LEU A O 1
ATOM 719 N N . ILE A 1 99 ? 6.195 -4.363 -1.967 1 99 99 ILE A N 1
ATOM 720 C CA . ILE A 1 99 ? 6.234 -5.789 -2.26 1 99 99 ILE A CA 1
ATOM 721 C C . ILE A 1 99 ? 7.668 -6.215 -2.564 1 99 99 ILE A C 1
ATOM 723 O O . ILE A 1 99 ? 8.141 -7.234 -2.057 1 99 99 ILE A O 1
ATOM 727 N N . ALA A 1 100 ? 8.391 -5.438 -3.352 1 98.94 100 ALA A N 1
ATOM 728 C CA . ALA A 1 100 ? 9.805 -5.684 -3.609 1 98.94 100 ALA A CA 1
ATOM 729 C C . ALA A 1 100 ? 10.609 -5.664 -2.312 1 98.94 100 ALA A C 1
ATOM 731 O O . ALA A 1 100 ? 11.5 -6.492 -2.115 1 98.94 100 ALA A O 1
ATOM 732 N N . ALA A 1 101 ? 10.32 -4.742 -1.434 1 99 101 ALA A N 1
ATOM 733 C CA . ALA A 1 101 ? 11.023 -4.613 -0.158 1 99 101 ALA A CA 1
ATOM 734 C C . ALA A 1 101 ? 10.844 -5.863 0.696 1 99 101 ALA A C 1
ATOM 736 O O . ALA A 1 101 ? 11.789 -6.336 1.328 1 99 101 ALA A O 1
ATOM 737 N N . VAL A 1 102 ? 9.648 -6.375 0.715 1 98.94 102 VAL A N 1
ATOM 738 C CA . VAL A 1 102 ? 9.398 -7.602 1.464 1 98.94 102 VAL A CA 1
ATOM 739 C C . VAL A 1 102 ? 10.242 -8.742 0.893 1 98.94 102 VAL A C 1
ATOM 741 O O . VAL A 1 102 ? 10.836 -9.516 1.643 1 98.94 102 VAL A O 1
ATOM 744 N N . GLY A 1 103 ? 10.242 -8.852 -0.446 1 98.94 103 GLY A N 1
ATOM 745 C CA . GLY A 1 103 ? 11.109 -9.844 -1.062 1 98.94 103 GLY A CA 1
ATOM 746 C C . GLY A 1 103 ? 12.555 -9.734 -0.612 1 98.94 103 GLY A C 1
ATOM 747 O O . GLY A 1 103 ? 13.172 -10.734 -0.239 1 98.94 103 GLY A O 1
ATOM 748 N N . ARG A 1 104 ? 13.086 -8.586 -0.634 1 98.88 104 ARG A N 1
ATOM 749 C CA . ARG A 1 104 ? 14.469 -8.359 -0.228 1 98.88 104 ARG A CA 1
ATOM 750 C C . ARG A 1 104 ? 14.68 -8.727 1.24 1 98.88 104 ARG A C 1
ATOM 752 O O . ARG A 1 104 ? 15.648 -9.398 1.589 1 98.88 104 ARG A O 1
ATOM 759 N N . GLU A 1 105 ? 13.82 -8.273 2.096 1 98.81 105 GLU A N 1
ATOM 760 C CA . GLU A 1 105 ? 13.953 -8.484 3.533 1 98.81 105 GLU A CA 1
ATOM 761 C C . GLU A 1 105 ? 13.922 -9.969 3.881 1 98.81 105 GLU A C 1
ATOM 763 O O . GLU A 1 105 ? 14.594 -10.414 4.812 1 98.81 105 GLU A O 1
ATOM 768 N N . LEU A 1 106 ? 13.141 -10.672 3.146 1 98.81 106 LEU A N 1
ATOM 769 C CA . LEU A 1 106 ? 12.984 -12.094 3.43 1 98.81 106 LEU A CA 1
ATOM 770 C C . LEU A 1 106 ? 13.953 -12.93 2.598 1 98.81 106 LEU A C 1
ATOM 772 O O . LEU A 1 106 ? 13.969 -14.156 2.701 1 98.81 106 LEU A O 1
ATOM 776 N N . ASP A 1 107 ? 14.719 -12.2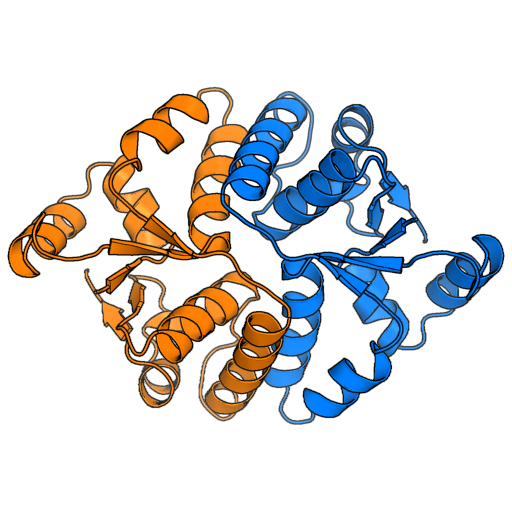58 1.797 1 98.62 107 ASP A N 1
ATOM 777 C CA . ASP A 1 107 ? 15.609 -12.938 0.86 1 98.62 107 ASP A CA 1
ATOM 778 C C . ASP A 1 107 ? 14.859 -14.008 0.07 1 98.62 107 ASP A C 1
ATOM 780 O O . ASP A 1 107 ? 15.281 -15.172 0.037 1 98.62 107 ASP A O 1
ATOM 784 N N . ALA A 1 108 ? 13.734 -13.664 -0.443 1 98.88 108 ALA A N 1
ATOM 785 C CA . ALA A 1 108 ? 12.859 -14.562 -1.191 1 98.88 108 ALA A CA 1
ATOM 786 C C . ALA A 1 108 ? 12.383 -13.906 -2.49 1 98.88 108 ALA A C 1
ATOM 788 O O . ALA A 1 108 ? 12.18 -12.695 -2.543 1 98.88 108 ALA A O 1
ATOM 789 N N . PRO A 1 109 ? 12.188 -14.672 -3.574 1 98.94 109 PRO A N 1
ATOM 790 C CA . PRO A 1 109 ? 11.758 -14.094 -4.848 1 98.94 109 PRO A CA 1
ATOM 791 C C . PRO A 1 109 ? 10.328 -13.57 -4.801 1 98.94 109 PRO A C 1
ATOM 793 O O . PRO A 1 109 ? 9.445 -14.211 -4.227 1 98.94 109 PRO A O 1
ATOM 796 N N . VAL A 1 110 ? 10.211 -12.406 -5.414 1 99 110 VAL A N 1
ATOM 797 C CA . VAL A 1 110 ? 8.883 -11.852 -5.66 1 99 110 VAL A CA 1
ATOM 798 C C . VAL A 1 110 ? 8.297 -12.469 -6.926 1 99 110 VAL A C 1
ATOM 800 O O . VAL A 1 110 ? 8.945 -12.492 -7.977 1 99 110 VAL A O 1
ATOM 803 N N . VAL A 1 111 ? 7.117 -12.992 -6.836 1 99 111 VAL A N 1
ATOM 804 C CA . VAL A 1 111 ? 6.422 -13.602 -7.969 1 99 111 VAL A CA 1
ATOM 805 C C . VAL A 1 111 ? 5.395 -12.625 -8.531 1 99 111 VAL A C 1
ATOM 807 O O . VAL A 1 111 ? 4.445 -12.242 -7.84 1 99 111 VAL A O 1
ATOM 810 N N . SER A 1 112 ? 5.574 -12.242 -9.797 1 98.94 112 SER A N 1
ATOM 811 C CA . SER A 1 112 ? 4.758 -11.156 -10.328 1 98.94 112 SER A CA 1
ATOM 812 C C . SER A 1 112 ? 4.621 -11.25 -11.844 1 98.94 112 SER A C 1
ATOM 814 O O . SER A 1 112 ? 5.465 -11.852 -12.508 1 98.94 112 SER A O 1
ATOM 816 N N . ALA A 1 113 ? 3.549 -10.711 -12.375 1 98.88 113 ALA A N 1
ATOM 817 C CA . ALA A 1 113 ? 3.398 -10.477 -13.812 1 98.88 113 ALA A CA 1
ATOM 818 C C . ALA A 1 113 ? 3.371 -8.984 -14.125 1 98.88 113 ALA A C 1
ATOM 820 O O . ALA A 1 113 ? 3.082 -8.594 -15.258 1 98.88 113 ALA A O 1
ATOM 821 N N . ASP A 1 114 ? 3.598 -8.148 -13.109 1 98.75 114 ASP A N 1
ATOM 822 C CA . ASP A 1 114 ? 3.648 -6.703 -13.289 1 98.75 114 ASP A CA 1
ATOM 823 C C . ASP A 1 114 ? 4.934 -6.281 -14 1 98.75 114 ASP A C 1
ATOM 825 O O . ASP A 1 114 ? 6.035 -6.594 -13.539 1 98.75 114 ASP A O 1
ATOM 829 N N . CYS A 1 115 ? 4.832 -5.523 -15.039 1 98.56 115 CYS A N 1
ATOM 830 C CA . CYS A 1 115 ? 5.965 -5.199 -15.898 1 98.56 115 CYS A CA 1
ATOM 831 C C . CYS A 1 115 ? 6.973 -4.324 -15.164 1 98.56 115 CYS A C 1
ATOM 833 O O . CYS A 1 115 ? 8.164 -4.336 -15.484 1 98.56 115 CYS A O 1
ATOM 835 N N . ASP A 1 116 ? 6.516 -3.572 -14.172 1 98.81 116 ASP A N 1
ATOM 836 C CA . ASP A 1 116 ? 7.453 -2.77 -13.391 1 98.81 116 ASP A CA 1
ATOM 837 C C . ASP A 1 116 ? 8.312 -3.652 -12.492 1 98.81 116 ASP A C 1
ATOM 839 O O . ASP A 1 116 ? 9.516 -3.42 -12.352 1 98.81 116 ASP A O 1
ATOM 843 N N . LEU A 1 117 ? 7.656 -4.645 -11.93 1 98.88 117 LEU A N 1
ATOM 844 C CA . LEU A 1 117 ? 8.406 -5.562 -11.078 1 98.88 117 LEU A CA 1
ATOM 845 C C . LEU A 1 117 ? 9.258 -6.512 -11.906 1 98.88 117 LEU A C 1
ATOM 847 O O . LEU A 1 117 ? 10.359 -6.875 -11.508 1 98.88 117 LEU A O 1
ATOM 851 N N . THR A 1 118 ? 8.781 -6.848 -13.117 1 98.81 118 THR A N 1
ATOM 852 C CA . THR A 1 118 ? 9.531 -7.805 -13.922 1 98.81 118 THR A CA 1
ATOM 853 C C . THR A 1 118 ? 10.531 -7.086 -14.828 1 98.81 118 THR A C 1
ATOM 855 O O . THR A 1 118 ? 11.242 -7.723 -15.602 1 98.81 118 THR A O 1
ATOM 858 N N . HIS A 1 119 ? 10.523 -5.824 -14.773 1 98.75 119 HIS A N 1
ATOM 859 C CA . HIS A 1 119 ? 11.492 -5.059 -15.547 1 98.75 119 HIS A CA 1
ATOM 860 C C . HIS A 1 119 ? 12.922 -5.469 -15.203 1 98.75 119 HIS A C 1
ATOM 862 O O . HIS A 1 119 ? 13.234 -5.723 -14.039 1 98.75 119 HIS A O 1
ATOM 868 N N . GLU A 1 120 ? 13.82 -5.422 -16.172 1 98.44 120 GLU A N 1
ATOM 869 C CA . GLU A 1 120 ? 15.195 -5.875 -16.016 1 98.44 120 GLU A CA 1
ATOM 870 C C . GLU A 1 120 ? 15.922 -5.066 -14.938 1 98.44 120 GLU A C 1
ATOM 872 O O . GLU A 1 120 ? 16.703 -5.621 -14.156 1 98.44 120 GLU A O 1
ATOM 877 N N . GLU A 1 121 ? 15.734 -3.795 -14.906 1 98.5 121 GLU A N 1
ATOM 878 C CA . GLU A 1 121 ? 16.391 -2.959 -13.898 1 98.5 121 GLU A CA 1
ATOM 879 C C . GLU A 1 121 ? 15.906 -3.312 -12.5 1 98.5 121 GLU A C 1
ATOM 881 O O . GLU A 1 121 ? 16.688 -3.299 -11.547 1 98.5 121 GLU A O 1
ATOM 886 N N . THR A 1 122 ? 14.586 -3.564 -12.336 1 98.88 122 THR A N 1
ATOM 887 C CA . THR A 1 122 ? 14.078 -4.004 -11.047 1 98.88 122 THR A CA 1
ATOM 888 C C . THR A 1 122 ? 14.688 -5.344 -10.648 1 98.88 122 THR A C 1
ATOM 890 O O . THR A 1 122 ? 15.117 -5.523 -9.508 1 98.88 122 THR A O 1
ATOM 893 N N . ARG A 1 123 ? 14.844 -6.242 -11.594 1 98.69 123 ARG A N 1
ATOM 894 C CA . ARG A 1 123 ? 15.383 -7.574 -11.352 1 98.69 123 ARG A CA 1
ATOM 895 C C . ARG A 1 123 ? 16.859 -7.504 -10.977 1 98.69 123 ARG A C 1
ATOM 897 O O . ARG A 1 123 ? 17.406 -8.461 -10.422 1 98.69 123 ARG A O 1
ATOM 904 N N . SER A 1 124 ? 17.484 -6.469 -11.32 1 98.19 124 SER A N 1
ATOM 905 C CA . SER A 1 124 ? 18.891 -6.312 -10.945 1 98.19 124 SER A CA 1
ATOM 906 C C . SER A 1 124 ? 19.016 -5.953 -9.469 1 98.19 124 SER A C 1
ATOM 908 O O . SER A 1 124 ? 20.109 -6.062 -8.898 1 98.19 124 SER A O 1
ATOM 910 N N . VAL A 1 125 ? 17.922 -5.523 -8.773 1 98.38 125 VAL A N 1
ATOM 911 C CA . VAL A 1 125 ? 17.938 -5.02 -7.406 1 98.38 125 VAL A CA 1
ATOM 912 C C . VAL A 1 125 ? 17.25 -6.016 -6.477 1 98.38 125 VAL A C 1
ATOM 914 O O . VAL A 1 125 ? 17.641 -6.164 -5.312 1 98.38 125 VAL A O 1
ATOM 917 N N . VAL A 1 126 ? 16.234 -6.695 -6.98 1 98.69 126 VAL A N 1
ATOM 918 C CA . VAL A 1 126 ? 15.453 -7.672 -6.227 1 98.69 126 VAL A CA 1
ATOM 919 C C . VAL A 1 126 ? 15.195 -8.906 -7.086 1 98.69 126 VAL A C 1
ATOM 921 O O . VAL A 1 126 ? 15.07 -8.805 -8.305 1 98.69 126 VAL A O 1
ATOM 924 N N . THR A 1 127 ? 15.211 -10.094 -6.457 1 98.88 127 THR A N 1
ATOM 925 C CA . THR A 1 127 ? 14.914 -11.312 -7.195 1 98.88 127 THR A CA 1
ATOM 926 C C . THR A 1 127 ? 13.422 -11.398 -7.527 1 98.88 127 THR A C 1
ATOM 928 O O . THR A 1 127 ? 12.578 -11.359 -6.633 1 98.88 127 THR A O 1
ATOM 931 N N . VAL A 1 128 ? 13.109 -11.43 -8.805 1 98.94 128 VAL A N 1
ATOM 932 C CA . VAL A 1 128 ? 11.727 -11.492 -9.258 1 98.94 128 VAL A CA 1
ATOM 933 C C . VAL A 1 128 ? 11.547 -12.672 -10.211 1 98.94 128 VAL A C 1
ATOM 935 O O . VAL A 1 128 ? 12.391 -12.914 -11.07 1 98.94 128 VAL A O 1
ATOM 938 N N . GLU A 1 129 ? 10.516 -13.398 -10.016 1 98.88 129 GLU A N 1
ATOM 939 C CA . GLU A 1 129 ? 10.102 -14.477 -10.906 1 98.88 129 GLU A CA 1
ATOM 940 C C . GLU A 1 129 ? 8.773 -14.156 -11.586 1 98.88 129 GLU A C 1
ATOM 942 O O . GLU A 1 129 ? 7.766 -13.93 -10.914 1 98.88 129 GLU A O 1
ATOM 947 N N . ALA A 1 130 ? 8.812 -14.148 -12.891 1 98.62 130 ALA A N 1
ATOM 948 C CA . ALA A 1 130 ? 7.555 -14.039 -13.633 1 98.62 130 ALA A CA 1
ATOM 949 C C . ALA A 1 130 ? 6.859 -15.398 -13.727 1 98.62 130 ALA A C 1
ATOM 951 O O . ALA A 1 130 ? 7.504 -16.422 -14 1 98.62 130 ALA A O 1
ATOM 952 N N . TYR A 1 131 ? 5.562 -15.406 -13.484 1 98.75 131 TYR A N 1
ATOM 953 C CA . TYR A 1 131 ? 4.879 -16.703 -13.523 1 98.75 131 TYR A CA 1
ATOM 954 C C . TYR A 1 131 ? 4.078 -16.844 -14.805 1 98.75 131 TYR A C 1
ATOM 956 O O . TYR A 1 131 ? 3.584 -17.938 -15.117 1 98.75 131 TYR A O 1
ATOM 964 N N . ARG A 1 132 ? 3.963 -15.734 -15.5 1 95.06 132 ARG A N 1
ATOM 965 C CA . ARG A 1 132 ? 3.348 -15.727 -16.828 1 95.06 132 ARG A CA 1
ATOM 966 C C . ARG A 1 132 ? 3.854 -14.547 -17.656 1 95.06 132 ARG A C 1
ATOM 968 O O . ARG A 1 132 ? 4.359 -13.562 -17.094 1 95.06 132 ARG A O 1
ATOM 975 N N . MET B 1 1 ? -5.012 12.633 18.391 1 98.06 1 MET B N 1
ATOM 976 C CA . MET B 1 1 ? -4.301 11.828 17.406 1 98.06 1 MET B CA 1
ATOM 977 C C . MET B 1 1 ? -4.883 12.039 16.016 1 98.06 1 MET B C 1
ATOM 979 O O . MET B 1 1 ? -6.102 12.141 15.859 1 98.06 1 MET B O 1
ATOM 983 N N . LYS B 1 2 ? -4.008 12.211 14.977 1 98.88 2 LYS B N 1
ATOM 984 C CA . LYS B 1 2 ? -4.418 12.352 13.586 1 98.88 2 LYS B CA 1
ATOM 985 C C . LYS B 1 2 ? -3.637 11.398 12.68 1 98.88 2 LYS B C 1
ATOM 987 O O . LYS B 1 2 ? -2.432 11.219 12.859 1 98.88 2 LYS B O 1
ATOM 992 N N . VAL B 1 3 ? -4.332 10.789 11.758 1 99 3 VAL B N 1
ATOM 993 C CA . VAL B 1 3 ? -3.727 9.883 10.797 1 99 3 VAL B CA 1
ATOM 994 C C . VAL B 1 3 ? -3.48 10.609 9.477 1 99 3 VAL B C 1
ATOM 996 O O . VAL B 1 3 ? -4.426 11.039 8.812 1 99 3 VAL B O 1
ATOM 999 N N . LEU B 1 4 ? -2.213 10.727 9.125 1 99 4 LEU B N 1
ATOM 1000 C CA . LEU B 1 4 ? -1.835 11.547 7.977 1 99 4 LEU B CA 1
ATOM 1001 C C . LEU B 1 4 ? -1.742 10.695 6.711 1 99 4 LEU B C 1
ATOM 1003 O O . LEU B 1 4 ? -1.021 9.695 6.684 1 99 4 LEU B O 1
ATOM 1007 N N . ASP B 1 5 ? -2.465 11.125 5.66 1 98.94 5 ASP B N 1
ATOM 1008 C CA . ASP B 1 5 ? -2.334 10.477 4.359 1 98.94 5 ASP B CA 1
ATOM 1009 C C . ASP B 1 5 ? -1.122 11.008 3.598 1 98.94 5 ASP B C 1
ATOM 1011 O O . ASP B 1 5 ? -0.477 11.961 4.039 1 98.94 5 ASP B O 1
ATOM 1015 N N . ALA B 1 6 ? -0.828 10.398 2.479 1 98.94 6 ALA B N 1
ATOM 1016 C CA . ALA B 1 6 ? 0.374 10.734 1.72 1 98.94 6 ALA B CA 1
ATOM 1017 C C . ALA B 1 6 ? 0.315 12.172 1.207 1 98.94 6 ALA B C 1
ATOM 1019 O O . ALA B 1 6 ? 1.342 12.844 1.121 1 98.94 6 ALA B O 1
ATOM 1020 N N . THR B 1 7 ? -0.906 12.68 0.863 1 98.88 7 THR B N 1
ATOM 1021 C CA . THR B 1 7 ? -1.02 14.039 0.348 1 98.88 7 THR B CA 1
ATOM 1022 C C . THR B 1 7 ? -0.522 15.055 1.377 1 98.88 7 THR B C 1
ATOM 1024 O O . THR B 1 7 ? 0.164 16.016 1.027 1 98.88 7 THR B O 1
ATOM 1027 N N . PHE B 1 8 ? -0.858 14.805 2.6 1 99 8 PHE B N 1
ATOM 1028 C CA . PHE B 1 8 ? -0.401 15.703 3.65 1 99 8 PHE B CA 1
ATOM 1029 C C . PHE B 1 8 ? 1.115 15.648 3.791 1 99 8 PHE B C 1
ATOM 1031 O O . PHE B 1 8 ? 1.776 16.688 3.863 1 99 8 PHE B O 1
ATOM 1038 N N . LEU B 1 9 ? 1.67 14.484 3.861 1 98.94 9 LEU B N 1
ATOM 1039 C CA . LEU B 1 9 ? 3.105 14.297 4.051 1 98.94 9 LEU B CA 1
ATOM 1040 C C . LEU B 1 9 ? 3.889 14.922 2.898 1 98.94 9 LEU B C 1
ATOM 1042 O O . LEU B 1 9 ? 4.91 15.57 3.119 1 98.94 9 LEU B O 1
ATOM 1046 N N . ILE B 1 10 ? 3.441 14.695 1.691 1 98.88 10 ILE B N 1
ATOM 1047 C CA . ILE B 1 10 ? 4.094 15.242 0.509 1 98.88 10 ILE B CA 1
ATOM 1048 C C . ILE B 1 10 ? 4.027 16.766 0.545 1 98.88 10 ILE B C 1
ATOM 1050 O O . ILE B 1 10 ? 5.031 17.453 0.322 1 98.88 10 ILE B O 1
ATOM 1054 N N . ASP B 1 11 ? 2.818 17.312 0.838 1 98.88 11 ASP B N 1
ATOM 1055 C CA . ASP B 1 11 ? 2.652 18.75 0.932 1 98.88 11 ASP B CA 1
ATOM 1056 C C . ASP B 1 11 ? 3.533 19.344 2.035 1 98.88 11 ASP B C 1
ATOM 1058 O O . ASP B 1 11 ? 4.098 20.422 1.875 1 98.88 11 ASP B O 1
ATOM 1062 N N . TYR B 1 12 ? 3.633 18.609 3.156 1 98.88 12 TYR B N 1
ATOM 1063 C CA . TYR B 1 12 ? 4.477 19.047 4.258 1 98.88 12 TYR B CA 1
ATOM 1064 C C . TYR B 1 12 ? 5.93 19.172 3.816 1 98.88 12 TYR B C 1
ATOM 1066 O O . TYR B 1 12 ? 6.566 20.203 4.039 1 98.88 12 TYR B O 1
ATOM 1074 N N . LEU B 1 13 ? 6.438 18.203 3.16 1 98.56 13 LEU B N 1
ATOM 1075 C CA . LEU B 1 13 ? 7.824 18.219 2.699 1 98.56 13 LEU B CA 1
ATOM 1076 C C . LEU B 1 13 ? 8.047 19.312 1.668 1 98.56 13 LEU B C 1
ATOM 1078 O O . LEU B 1 13 ? 9.133 19.891 1.59 1 98.56 13 LEU B O 1
ATOM 1082 N N . SER B 1 14 ? 6.984 19.609 0.929 1 98.12 14 SER B N 1
ATOM 1083 C CA . SER B 1 14 ? 7.086 20.609 -0.136 1 98.12 14 SER B CA 1
ATOM 1084 C C . SER B 1 14 ? 6.906 22.016 0.407 1 98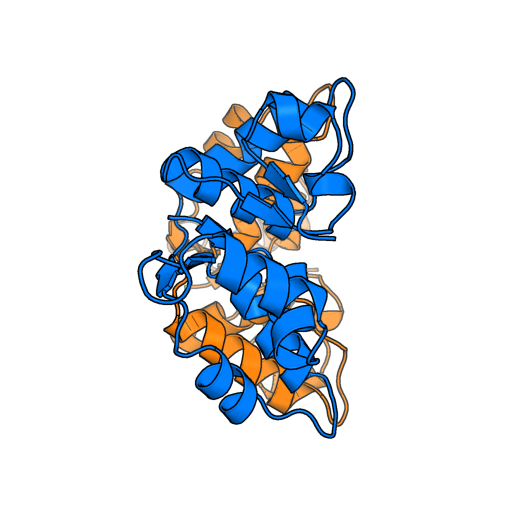.12 14 SER B C 1
ATOM 1086 O O . SER B 1 14 ? 6.996 22.984 -0.343 1 98.12 14 SER B O 1
ATOM 1088 N N . GLY B 1 15 ? 6.52 22.156 1.612 1 98.25 15 GLY B N 1
ATOM 1089 C CA . GLY B 1 15 ? 6.406 23.469 2.234 1 98.25 15 GLY B CA 1
ATOM 1090 C C . GLY B 1 15 ? 5.082 24.141 1.952 1 98.25 15 GLY B C 1
ATOM 1091 O O . GLY B 1 15 ? 5 25.375 1.965 1 98.25 15 GLY B O 1
ATOM 1092 N N . VAL B 1 16 ? 4.098 23.375 1.668 1 98.69 16 VAL B N 1
ATOM 1093 C CA . VAL B 1 16 ? 2.777 23.938 1.426 1 98.69 16 VAL B CA 1
ATOM 1094 C C . VAL B 1 16 ? 2.219 24.516 2.723 1 98.69 16 VAL B C 1
ATOM 1096 O O . VAL B 1 16 ? 2.141 23.828 3.738 1 98.69 16 VAL B O 1
ATOM 1099 N N . GLU B 1 17 ? 1.678 25.688 2.744 1 98.62 17 GLU B N 1
ATOM 1100 C CA . GLU B 1 17 ? 1.276 26.438 3.922 1 98.62 17 GLU B CA 1
ATOM 1101 C C . GLU B 1 17 ? 0.105 25.781 4.637 1 98.62 17 GLU B C 1
ATOM 1103 O O . GLU B 1 17 ? 0.021 25.812 5.867 1 98.62 17 GLU B O 1
ATOM 1108 N N . ALA B 1 18 ? -0.733 25.188 3.91 1 98.81 18 ALA B N 1
ATOM 1109 C CA . ALA B 1 18 ? -1.925 24.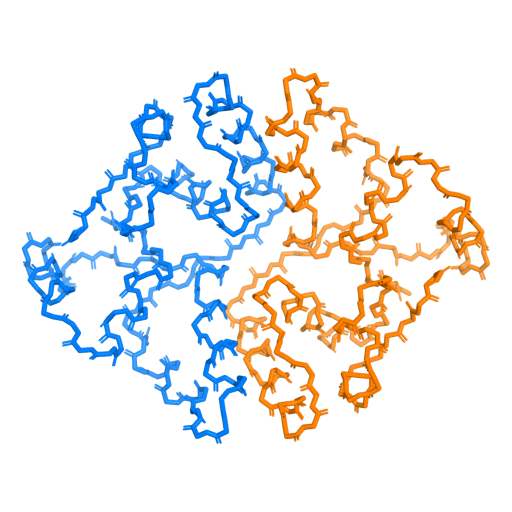562 4.48 1 98.81 18 ALA B CA 1
ATOM 1110 C C . ALA B 1 18 ? -1.548 23.484 5.5 1 98.81 18 ALA B C 1
ATOM 1112 O O . ALA B 1 18 ? -2.27 23.266 6.477 1 98.81 18 ALA B O 1
ATOM 1113 N N . THR B 1 19 ? -0.426 22.766 5.297 1 98.88 19 THR B N 1
ATOM 1114 C CA . THR B 1 19 ? -0.011 21.734 6.242 1 98.88 19 THR B CA 1
ATOM 1115 C C . THR B 1 19 ? 0.432 22.359 7.562 1 98.88 19 THR B C 1
ATOM 1117 O O . THR B 1 19 ? 0.119 21.844 8.633 1 98.88 19 THR B O 1
ATOM 1120 N N . ARG B 1 20 ? 1.145 23.469 7.473 1 98.06 20 ARG B N 1
ATOM 1121 C CA . ARG B 1 20 ? 1.576 24.156 8.672 1 98.06 20 ARG B CA 1
ATOM 1122 C C . ARG B 1 20 ? 0.381 24.703 9.453 1 98.06 20 ARG B C 1
ATOM 1124 O O . ARG B 1 20 ? 0.327 24.578 10.68 1 98.06 20 ARG B O 1
ATOM 1131 N N . GLU B 1 21 ? -0.513 25.344 8.742 1 98.62 21 GLU B N 1
ATOM 1132 C CA . GLU B 1 21 ? -1.715 25.891 9.375 1 98.62 21 GLU B CA 1
ATOM 1133 C C . GLU B 1 21 ? -2.523 24.781 10.055 1 98.62 21 GLU B C 1
ATOM 1135 O O . GLU B 1 21 ? -2.965 24.953 11.195 1 98.62 21 GLU B O 1
ATOM 1140 N N . PHE B 1 22 ? -2.686 23.688 9.398 1 98.88 22 PHE B N 1
ATOM 1141 C CA . PHE B 1 22 ? -3.434 22.562 9.969 1 98.88 22 PHE B CA 1
ATOM 1142 C C . PHE B 1 22 ? -2.736 22.016 11.203 1 98.88 22 PHE B C 1
ATOM 1144 O O . PHE B 1 22 ? -3.381 21.766 12.227 1 98.88 22 PHE B O 1
ATOM 1151 N N . TYR B 1 23 ? -1.418 21.75 11.109 1 98.69 23 TYR B N 1
ATOM 1152 C CA . TYR B 1 23 ? -0.604 21.266 12.219 1 98.69 23 TYR B CA 1
ATOM 1153 C C . TYR B 1 23 ? -0.767 22.141 13.445 1 98.69 23 TYR B C 1
ATOM 1155 O O . TYR B 1 23 ? -1.049 21.656 14.539 1 98.69 23 TYR B O 1
ATOM 1163 N N . SER B 1 24 ? -0.669 23.469 13.203 1 98.44 24 SER B N 1
ATOM 1164 C CA . SER B 1 24 ? -0.744 24.438 14.297 1 98.44 24 SER B CA 1
ATOM 1165 C C . SER B 1 24 ? -2.148 24.484 14.891 1 98.44 24 SER B C 1
ATOM 1167 O O . SER B 1 24 ? -2.314 24.547 16.109 1 98.44 24 SER B O 1
ATOM 1169 N N . ALA B 1 25 ? -3.145 24.422 14.07 1 98.62 25 ALA B N 1
ATOM 1170 C CA . ALA B 1 25 ? -4.535 24.531 14.5 1 98.62 25 ALA B CA 1
ATOM 1171 C C . ALA B 1 25 ? -4.988 23.281 15.227 1 98.62 25 ALA B C 1
ATOM 1173 O O . ALA B 1 25 ? -6.02 23.281 15.906 1 98.62 25 ALA B O 1
ATOM 1174 N N . ASN B 1 26 ? -4.242 22.203 15.086 1 98.62 26 ASN B N 1
ATOM 1175 C CA . ASN B 1 26 ? -4.656 20.938 15.672 1 98.62 26 ASN B CA 1
ATOM 1176 C C . ASN B 1 26 ? -3.684 20.469 16.75 1 98.62 26 ASN B C 1
ATOM 1178 O O . ASN B 1 26 ? -3.408 19.281 16.875 1 98.62 26 ASN B O 1
ATOM 1182 N N . GLY B 1 27 ? -3.055 21.391 17.438 1 98.25 27 GLY B N 1
ATOM 1183 C CA . GLY B 1 27 ? -2.336 21.094 18.672 1 98.25 27 GLY B CA 1
ATOM 1184 C C . GLY B 1 27 ? -0.832 21.031 18.469 1 98.25 27 GLY B C 1
ATOM 1185 O O . GLY B 1 27 ? -0.079 20.984 19.453 1 98.25 27 GLY B O 1
ATOM 1186 N N . GLY B 1 28 ? -0.341 21.016 17.188 1 97.75 28 GLY B N 1
ATOM 1187 C CA . GLY B 1 28 ? 1.094 20.984 16.953 1 97.75 28 GLY B CA 1
ATOM 1188 C C . GLY B 1 28 ? 1.786 19.812 17.625 1 97.75 28 GLY B C 1
ATOM 1189 O O . GLY B 1 28 ? 1.353 18.672 17.484 1 97.75 28 GLY B O 1
ATOM 1190 N N . SER B 1 29 ? 2.775 20.094 18.375 1 96.94 29 SER B N 1
ATOM 1191 C CA . SER B 1 29 ? 3.6 19.062 18.984 1 96.94 29 SER B CA 1
ATOM 1192 C C . SER B 1 29 ? 2.854 18.359 20.125 1 96.94 29 SER B C 1
ATOM 1194 O O . SER B 1 29 ? 3.299 17.312 20.609 1 96.94 29 SER B O 1
ATOM 1196 N N . ASP B 1 30 ? 1.713 18.781 20.531 1 98.12 30 ASP B N 1
ATOM 1197 C CA . ASP B 1 30 ? 0.933 18.156 21.594 1 98.12 30 ASP B CA 1
ATOM 1198 C C . ASP B 1 30 ? 0.028 17.062 21.047 1 98.12 30 ASP B C 1
ATOM 1200 O O . ASP B 1 30 ? -0.517 16.266 21.812 1 98.12 30 ASP B O 1
ATOM 1204 N N . THR B 1 31 ? -0.116 17.062 19.781 1 98.5 31 THR B N 1
ATOM 1205 C CA . THR B 1 31 ? -0.913 16.062 19.094 1 98.5 31 THR B CA 1
ATOM 1206 C C . THR B 1 31 ? -0.034 14.906 18.625 1 98.5 31 THR B C 1
ATOM 1208 O O . THR B 1 31 ? 1.112 15.117 18.219 1 98.5 31 THR B O 1
ATOM 1211 N N . ARG B 1 32 ? -0.548 13.664 18.75 1 98.69 32 ARG B N 1
ATOM 1212 C CA . ARG B 1 32 ? 0.133 12.547 18.125 1 98.69 32 ARG B CA 1
ATOM 1213 C C . ARG B 1 32 ? -0.228 12.453 16.641 1 98.69 32 ARG B C 1
ATOM 1215 O O . ARG B 1 32 ? -1.401 12.305 16.297 1 98.69 32 ARG B O 1
ATOM 1222 N N . TRP B 1 33 ? 0.761 12.547 15.82 1 98.94 33 TRP B N 1
ATOM 1223 C CA . TRP B 1 33 ? 0.61 12.453 14.375 1 98.94 33 TRP B CA 1
ATOM 1224 C C . TRP B 1 33 ? 1.089 11.102 13.859 1 98.94 33 TRP B C 1
ATOM 1226 O O . TRP B 1 33 ? 2.234 10.711 14.094 1 98.94 33 TRP B O 1
ATOM 1236 N N . ILE B 1 34 ? 0.186 10.43 13.148 1 98.94 34 ILE B N 1
ATOM 1237 C CA . ILE B 1 34 ? 0.433 9.055 12.727 1 98.94 34 ILE B CA 1
ATOM 1238 C C . ILE B 1 34 ? 0.528 8.992 11.203 1 98.94 34 ILE B C 1
ATOM 1240 O O . ILE B 1 34 ? -0.278 9.602 10.5 1 98.94 34 ILE B O 1
ATOM 1244 N N . ALA B 1 35 ? 1.528 8.328 10.742 1 98.94 35 ALA B N 1
ATOM 1245 C CA . ALA B 1 35 ? 1.585 7.945 9.336 1 98.94 35 ALA B CA 1
ATOM 1246 C C . ALA B 1 35 ? 1.429 6.438 9.172 1 98.94 35 ALA B C 1
ATOM 1248 O O . ALA B 1 35 ? 2.305 5.668 9.578 1 98.94 35 ALA B O 1
ATOM 1249 N N . PRO B 1 36 ? 0.282 6.031 8.562 1 98.94 36 PRO B N 1
ATOM 1250 C CA . PRO B 1 36 ? 0.277 4.625 8.156 1 98.94 36 PRO B CA 1
ATOM 1251 C C . PRO B 1 36 ? 1.462 4.266 7.262 1 98.94 36 PRO B C 1
ATOM 1253 O O . PRO B 1 36 ? 1.863 5.066 6.41 1 98.94 36 PRO B O 1
ATOM 1256 N N . ALA B 1 37 ? 2.025 3.113 7.438 1 98.94 37 ALA B N 1
ATOM 1257 C CA . ALA B 1 37 ? 3.197 2.676 6.684 1 98.94 37 ALA B CA 1
ATOM 1258 C C . ALA B 1 37 ? 2.994 2.887 5.184 1 98.94 37 ALA B C 1
ATOM 1260 O O . ALA B 1 37 ? 3.879 3.402 4.496 1 98.94 37 ALA B O 1
ATOM 1261 N N . PRO B 1 38 ? 1.811 2.572 4.617 1 98.94 38 PRO B N 1
ATOM 1262 C CA . PRO B 1 38 ? 1.646 2.775 3.178 1 98.94 38 PRO B CA 1
ATOM 1263 C C . PRO B 1 38 ? 1.725 4.246 2.775 1 98.94 38 PRO B C 1
ATOM 1265 O O . PRO B 1 38 ? 2.182 4.566 1.675 1 98.94 38 PRO B O 1
ATOM 1268 N N . ALA B 1 39 ? 1.271 5.148 3.596 1 98.94 39 ALA B N 1
ATOM 1269 C CA . ALA B 1 39 ? 1.342 6.57 3.281 1 98.94 39 ALA B CA 1
ATOM 1270 C C . ALA B 1 39 ? 2.789 7.051 3.234 1 98.94 39 ALA B C 1
ATOM 1272 O O . ALA B 1 39 ? 3.186 7.762 2.307 1 98.94 39 ALA B O 1
ATOM 1273 N N . LEU B 1 40 ? 3.555 6.66 4.215 1 98.94 40 LEU B N 1
ATOM 1274 C CA . LEU B 1 40 ? 4.961 7.051 4.227 1 98.94 40 LEU B CA 1
ATOM 1275 C C . LEU B 1 40 ? 5.711 6.414 3.059 1 98.94 40 LEU B C 1
ATOM 1277 O O . LEU B 1 40 ? 6.609 7.027 2.482 1 98.94 40 LEU B O 1
ATOM 1281 N N . ALA B 1 41 ? 5.348 5.195 2.736 1 98.94 41 ALA B N 1
ATOM 1282 C CA . ALA B 1 41 ? 5.98 4.52 1.604 1 98.94 41 ALA B CA 1
ATOM 1283 C C . ALA B 1 41 ? 5.785 5.316 0.315 1 98.94 41 ALA B C 1
ATOM 1285 O O . ALA B 1 41 ? 6.707 5.426 -0.497 1 98.94 41 ALA B O 1
ATOM 1286 N N . GLU B 1 42 ? 4.605 5.832 0.111 1 98.94 42 GLU B N 1
ATOM 1287 C CA . GLU B 1 42 ? 4.355 6.633 -1.086 1 98.94 42 GLU B CA 1
ATOM 1288 C C . GLU B 1 42 ? 5.328 7.805 -1.178 1 98.94 42 GLU B C 1
ATOM 1290 O O . GLU B 1 42 ? 5.836 8.117 -2.256 1 98.94 42 GLU B O 1
ATOM 1295 N N . VAL B 1 43 ? 5.633 8.406 -0.11 1 98.88 43 VAL B N 1
ATOM 1296 C CA . VAL B 1 43 ? 6.527 9.555 -0.058 1 98.88 43 VAL B CA 1
ATOM 1297 C C . VAL B 1 43 ? 7.957 9.117 -0.366 1 98.88 43 VAL B C 1
ATOM 1299 O O . VAL B 1 43 ? 8.602 9.672 -1.26 1 98.88 43 VAL B O 1
ATOM 1302 N N . LEU B 1 44 ? 8.453 8.102 0.313 1 98.94 44 LEU B N 1
ATOM 1303 C CA . LEU B 1 44 ? 9.852 7.699 0.182 1 98.94 44 LEU B CA 1
ATOM 1304 C C . LEU B 1 44 ? 10.109 7.074 -1.186 1 98.94 44 LEU B C 1
ATOM 1306 O O . LEU B 1 44 ? 11.164 7.305 -1.786 1 98.94 44 LEU B O 1
ATOM 1310 N N . VAL B 1 45 ? 9.188 6.336 -1.623 1 98.94 45 VAL B N 1
ATOM 1311 C CA . VAL B 1 45 ? 9.312 5.746 -2.951 1 98.94 45 VAL B CA 1
ATOM 1312 C C . VAL B 1 45 ? 9.305 6.844 -4.012 1 98.94 45 VAL B C 1
ATOM 1314 O O . VAL B 1 45 ? 10.055 6.785 -4.984 1 98.94 45 VAL B O 1
ATOM 1317 N N . GLY B 1 46 ? 8.422 7.832 -3.834 1 98.81 46 GLY B N 1
ATOM 1318 C CA . GLY B 1 46 ? 8.453 8.992 -4.715 1 98.81 46 GLY B CA 1
ATOM 1319 C C . GLY B 1 46 ? 9.812 9.656 -4.77 1 98.81 46 GLY B C 1
ATOM 1320 O O . GLY B 1 46 ? 10.32 9.969 -5.852 1 98.81 46 GLY B O 1
ATOM 1321 N N . GLU B 1 47 ? 10.414 9.906 -3.637 1 98.62 47 GLU B N 1
ATOM 1322 C CA . GLU B 1 47 ? 11.766 10.461 -3.572 1 98.62 47 GLU B CA 1
ATOM 1323 C C . GLU B 1 47 ? 12.766 9.57 -4.297 1 98.62 47 GLU B C 1
ATOM 1325 O O . GLU B 1 47 ? 13.617 10.062 -5.047 1 98.62 47 GLU B O 1
ATOM 1330 N N . GLY B 1 48 ? 12.703 8.289 -4.062 1 98.75 48 GLY B N 1
ATOM 1331 C CA . GLY B 1 48 ? 13.617 7.34 -4.676 1 98.75 48 GLY B CA 1
ATOM 1332 C C . GLY B 1 48 ? 13.531 7.324 -6.191 1 98.75 48 GLY B C 1
ATOM 1333 O O . GLY B 1 48 ? 14.539 7.121 -6.871 1 98.75 48 GLY B O 1
ATOM 1334 N N . ASN B 1 49 ? 12.344 7.496 -6.676 1 98.75 49 ASN B N 1
ATOM 1335 C CA . ASN B 1 49 ? 12.109 7.434 -8.109 1 98.75 49 ASN B CA 1
ATOM 1336 C C . ASN B 1 49 ? 12.719 8.633 -8.836 1 98.75 49 ASN B C 1
ATOM 1338 O O . ASN B 1 49 ? 12.891 8.602 -10.055 1 98.75 49 ASN B O 1
ATOM 1342 N N . LEU B 1 50 ? 12.977 9.711 -8.102 1 97.31 50 LEU B N 1
ATOM 1343 C CA . LEU B 1 50 ? 13.438 10.945 -8.719 1 97.31 50 LEU B CA 1
ATOM 1344 C C . LEU B 1 50 ? 14.961 11 -8.75 1 97.31 50 LEU B C 1
ATOM 1346 O O . LEU B 1 50 ? 15.617 10.688 -7.758 1 97.31 50 LEU B O 1
ATOM 1350 N N . PRO B 1 51 ? 15.562 11.398 -9.883 1 95 51 PRO B N 1
ATOM 1351 C CA . PRO B 1 51 ? 17.016 11.484 -9.977 1 95 51 PRO B CA 1
ATOM 1352 C C . PRO B 1 51 ? 17.641 12.336 -8.875 1 95 51 PRO B C 1
ATOM 1354 O O . PRO B 1 51 ? 18.719 12.023 -8.383 1 95 51 PRO B O 1
ATOM 1357 N N . ASP B 1 52 ? 16.969 13.336 -8.453 1 95.19 52 ASP B N 1
ATOM 1358 C CA . ASP B 1 52 ? 17.5 14.227 -7.43 1 95.19 52 ASP B CA 1
ATOM 1359 C C . ASP B 1 52 ? 16.766 14.039 -6.105 1 95.19 52 ASP B C 1
ATOM 1361 O O . ASP B 1 52 ? 16.844 14.891 -5.215 1 95.19 52 ASP B O 1
ATOM 1365 N N . GLY B 1 53 ? 16.109 12.93 -6.008 1 97.44 53 GLY B N 1
ATOM 1366 C CA . GLY B 1 53 ? 15.422 12.641 -4.758 1 97.44 53 GLY B CA 1
ATOM 1367 C C . GLY B 1 53 ? 16.359 12.211 -3.646 1 97.44 53 GLY B C 1
ATOM 1368 O O . GLY B 1 53 ? 17.453 11.727 -3.908 1 97.44 53 GLY B O 1
ATOM 1369 N N . ASP B 1 54 ? 15.938 12.477 -2.486 1 98 54 ASP B N 1
ATOM 1370 C CA . ASP B 1 54 ? 16.719 12.109 -1.312 1 98 54 ASP B CA 1
ATOM 1371 C C . ASP B 1 54 ? 15.867 11.375 -0.282 1 98 54 ASP B C 1
ATOM 1373 O O . ASP B 1 54 ? 15.266 12.008 0.587 1 98 54 ASP B O 1
ATOM 1377 N N . VAL B 1 55 ? 15.938 10.07 -0.326 1 98.56 55 VAL B N 1
ATOM 1378 C CA . VAL B 1 55 ? 15.117 9.211 0.517 1 98.56 55 VAL B CA 1
ATOM 1379 C C . VAL B 1 55 ? 15.445 9.461 1.987 1 98.56 55 VAL B C 1
ATOM 1381 O O . VAL B 1 55 ? 14.539 9.633 2.809 1 98.56 55 VAL B O 1
ATOM 1384 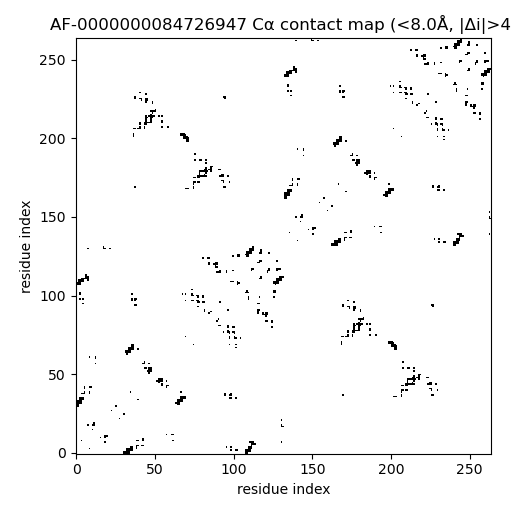N N . ASP B 1 56 ? 16.703 9.547 2.283 1 98.19 56 ASP B N 1
ATOM 1385 C CA . ASP B 1 56 ? 17.141 9.711 3.668 1 98.19 56 ASP B CA 1
ATOM 1386 C C . ASP B 1 56 ? 16.703 11.062 4.223 1 98.19 56 ASP B C 1
ATOM 1388 O O . ASP B 1 56 ? 16.266 11.156 5.375 1 98.19 56 ASP B O 1
ATOM 1392 N N . ALA B 1 57 ? 16.812 12.086 3.441 1 98.56 57 ALA B N 1
ATOM 1393 C CA . ALA B 1 57 ? 16.391 13.414 3.885 1 98.56 57 ALA B CA 1
ATOM 1394 C C . ALA B 1 57 ? 14.891 13.469 4.137 1 98.56 57 ALA B C 1
ATOM 1396 O O . ALA B 1 57 ? 14.445 14.055 5.125 1 98.56 57 ALA B O 1
ATOM 1397 N N . ALA B 1 58 ? 14.117 12.906 3.209 1 98.81 58 ALA B N 1
ATOM 1398 C CA . ALA B 1 58 ? 12.672 12.875 3.395 1 98.81 58 ALA B CA 1
ATOM 1399 C C . ALA B 1 58 ? 12.297 12.133 4.676 1 98.81 58 ALA B C 1
ATOM 1401 O O . ALA B 1 58 ? 11.445 12.594 5.441 1 98.81 58 ALA B O 1
ATOM 1402 N N . ARG B 1 59 ? 12.914 11.008 4.902 1 98.38 59 ARG B N 1
ATOM 1403 C CA . ARG B 1 59 ? 12.648 10.219 6.102 1 98.38 59 ARG B CA 1
ATOM 1404 C C . ARG B 1 59 ? 12.977 11.008 7.359 1 98.38 59 ARG B C 1
ATOM 1406 O O . ARG B 1 59 ? 12.211 10.992 8.328 1 98.38 59 ARG B O 1
ATOM 1413 N N . ALA B 1 60 ? 14.094 11.656 7.332 1 98.5 60 ALA B N 1
ATOM 1414 C CA . ALA B 1 60 ? 14.523 12.453 8.477 1 98.5 60 ALA B CA 1
ATOM 1415 C C . ALA B 1 60 ? 13.555 13.617 8.727 1 98.5 60 ALA B C 1
ATOM 1417 O O . ALA B 1 60 ? 13.211 13.906 9.875 1 98.5 60 ALA B O 1
ATOM 1418 N N . ASP B 1 61 ? 13.148 14.273 7.641 1 98.56 61 ASP B N 1
ATOM 1419 C CA . ASP B 1 61 ? 12.258 15.43 7.734 1 98.56 61 ASP B CA 1
ATOM 1420 C C . ASP B 1 61 ? 10.891 15.016 8.281 1 98.56 61 ASP B C 1
ATOM 1422 O O . ASP B 1 61 ? 10.188 15.836 8.883 1 98.56 61 ASP B O 1
ATOM 1426 N N . LEU B 1 62 ? 10.57 13.75 8.164 1 98.75 62 LEU B N 1
ATOM 1427 C CA . LEU B 1 62 ? 9.289 13.25 8.648 1 98.75 62 LEU B CA 1
ATOM 1428 C C . LEU B 1 62 ? 9.461 12.492 9.961 1 98.75 62 LEU B C 1
ATOM 1430 O O . LEU B 1 62 ? 8.57 11.742 10.375 1 98.75 62 LEU B O 1
ATOM 1434 N N . GLY B 1 63 ? 10.586 12.672 10.602 1 98.12 63 GLY B N 1
ATOM 1435 C CA . GLY B 1 63 ? 10.906 11.977 11.836 1 98.12 63 GLY B CA 1
ATOM 1436 C C . GLY B 1 63 ? 9.953 12.32 12.977 1 98.12 63 GLY B C 1
ATOM 1437 O O . GLY B 1 63 ? 9.914 11.617 13.984 1 98.12 63 GLY B O 1
ATOM 1438 N N . TRP B 1 64 ? 9.141 13.328 12.836 1 97.94 64 TRP B N 1
ATOM 1439 C CA . TRP B 1 64 ? 8.211 13.797 13.867 1 97.94 64 TRP B CA 1
ATOM 1440 C C . TRP B 1 64 ? 6.918 12.992 13.828 1 97.94 64 TRP B C 1
ATOM 1442 O O . TRP B 1 64 ? 6.094 13.094 14.742 1 97.94 64 TRP B O 1
ATOM 1452 N N . VAL B 1 65 ? 6.668 12.195 12.844 1 98.75 65 VAL B N 1
ATOM 1453 C CA . VAL B 1 65 ? 5.449 11.406 12.695 1 98.75 65 VAL B CA 1
ATOM 1454 C C . VAL B 1 65 ? 5.688 9.984 13.188 1 98.75 65 VAL B C 1
ATOM 1456 O O . VAL B 1 65 ? 6.754 9.406 12.953 1 98.75 65 VAL B O 1
ATOM 1459 N N . ASP B 1 66 ? 4.738 9.422 13.898 1 98.81 66 ASP B N 1
ATOM 1460 C CA . ASP B 1 66 ? 4.789 8.016 14.305 1 98.81 66 ASP B CA 1
ATOM 1461 C C . ASP B 1 66 ? 4.297 7.102 13.188 1 98.81 66 ASP B C 1
ATOM 1463 O O . ASP B 1 66 ? 3.176 7.262 12.695 1 98.81 66 ASP B O 1
ATOM 1467 N N . VAL B 1 67 ? 5.066 6.094 12.805 1 98.94 67 VAL B N 1
ATOM 1468 C CA . VAL B 1 67 ? 4.68 5.211 11.711 1 98.94 67 VAL B CA 1
ATOM 1469 C C . VAL B 1 67 ? 3.83 4.062 12.242 1 98.94 67 VAL B C 1
ATOM 1471 O O . VAL B 1 67 ? 4.219 3.387 13.203 1 98.94 67 VAL B O 1
ATOM 1474 N N . GLN B 1 68 ? 2.697 3.859 11.703 1 98.94 68 GLN B N 1
ATOM 1475 C CA . GLN B 1 68 ? 1.805 2.766 12.078 1 98.94 68 GLN B CA 1
ATOM 1476 C C . GLN B 1 68 ? 1.951 1.587 11.117 1 98.94 68 GLN B C 1
ATOM 1478 O O . GLN B 1 68 ? 1.663 1.711 9.922 1 98.94 68 GLN B O 1
ATOM 1483 N N . PRO B 1 69 ? 2.42 0.405 11.641 1 98.94 69 PRO B N 1
ATOM 1484 C CA . PRO B 1 69 ? 2.469 -0.776 10.781 1 98.94 69 PRO B CA 1
ATOM 1485 C C . PRO B 1 69 ? 1.081 -1.252 10.352 1 98.94 69 PRO B C 1
ATOM 1487 O O . PRO B 1 69 ? 0.082 -0.898 10.977 1 98.94 69 PRO B O 1
ATOM 1490 N N . ILE B 1 70 ? 1.064 -1.992 9.211 1 98.94 70 ILE B N 1
ATOM 1491 C CA . ILE B 1 70 ? -0.179 -2.633 8.797 1 98.94 70 ILE B CA 1
ATOM 1492 C C . ILE B 1 70 ? 0.013 -4.148 8.75 1 98.94 70 ILE B C 1
ATOM 1494 O O . ILE B 1 70 ? 1.109 -4.633 8.461 1 98.94 70 ILE B O 1
ATOM 1498 N N . ASP B 1 71 ? -1.083 -4.836 9.07 1 98.88 71 ASP B N 1
ATOM 1499 C CA . ASP B 1 71 ? -1.078 -6.293 9.102 1 98.88 71 ASP B CA 1
ATOM 1500 C C . ASP B 1 71 ? -2.361 -6.863 8.5 1 98.88 71 ASP B C 1
ATOM 1502 O O . ASP B 1 71 ? -3.098 -6.148 7.812 1 98.88 71 ASP B O 1
ATOM 1506 N N . GLU B 1 72 ? -2.523 -8.164 8.703 1 98.81 72 GLU B N 1
ATOM 1507 C CA . GLU B 1 72 ? -3.65 -8.867 8.094 1 98.81 72 GLU B CA 1
ATOM 1508 C C . GLU B 1 72 ? -4.98 -8.273 8.547 1 98.81 72 GLU B C 1
ATOM 1510 O O . GLU B 1 72 ? -5.938 -8.211 7.777 1 98.81 72 GLU B O 1
ATOM 1515 N N . ARG B 1 73 ? -5.082 -7.879 9.789 1 98.69 73 ARG B N 1
ATOM 1516 C CA . ARG B 1 73 ? -6.301 -7.262 10.297 1 98.69 73 ARG B CA 1
ATOM 1517 C C . ARG B 1 73 ? -6.602 -5.957 9.562 1 98.69 73 ARG B C 1
ATOM 1519 O O . ARG B 1 73 ? -7.746 -5.699 9.188 1 98.69 73 ARG B O 1
ATOM 1526 N N . THR B 1 74 ? -5.562 -5.148 9.391 1 98.94 74 THR B N 1
ATOM 1527 C CA . THR B 1 74 ? -5.734 -3.889 8.68 1 98.94 74 THR B CA 1
ATOM 1528 C C . THR B 1 74 ? -6.184 -4.133 7.246 1 98.94 74 THR B C 1
ATOM 1530 O O . THR B 1 74 ? -7.004 -3.383 6.707 1 98.94 74 THR B O 1
ATOM 1533 N N . VAL B 1 75 ? -5.645 -5.156 6.629 1 98.94 75 VAL B N 1
ATOM 1534 C CA . VAL B 1 75 ? -5.992 -5.516 5.258 1 98.94 75 VAL B CA 1
ATOM 1535 C C . VAL B 1 75 ? -7.473 -5.875 5.176 1 98.94 75 VAL B C 1
ATOM 1537 O O . VAL B 1 75 ? -8.18 -5.422 4.277 1 98.94 75 VAL B O 1
ATOM 1540 N N . ALA B 1 76 ? -7.938 -6.652 6.09 1 98.81 76 ALA B N 1
ATOM 1541 C CA . ALA B 1 76 ? -9.352 -7.027 6.125 1 98.81 76 ALA B CA 1
ATOM 1542 C C . ALA B 1 76 ? -10.242 -5.797 6.293 1 98.81 76 ALA B C 1
ATOM 1544 O O . ALA B 1 76 ? -11.234 -5.637 5.578 1 98.81 76 ALA B O 1
ATOM 1545 N N . THR B 1 77 ? -9.875 -4.977 7.219 1 98.94 77 THR B N 1
ATOM 1546 C CA . THR B 1 77 ? -10.617 -3.744 7.461 1 98.94 77 THR B CA 1
ATOM 1547 C C . THR B 1 77 ? -10.672 -2.889 6.195 1 98.94 77 THR B C 1
ATOM 1549 O O . THR B 1 77 ? -11.703 -2.297 5.883 1 98.94 77 THR B O 1
ATOM 1552 N N . ALA B 1 78 ? -9.57 -2.83 5.484 1 98.94 78 ALA B N 1
ATOM 1553 C CA . ALA B 1 78 ? -9.523 -2.053 4.246 1 98.94 78 ALA B CA 1
ATOM 1554 C C . ALA B 1 78 ? -10.523 -2.582 3.225 1 98.94 78 ALA B C 1
ATOM 1556 O O . ALA B 1 78 ? -11.211 -1.805 2.557 1 98.94 78 ALA B O 1
ATOM 1557 N N . GLY B 1 79 ? -10.539 -3.902 3.049 1 98.94 79 GLY B N 1
ATOM 1558 C CA . GLY B 1 79 ? -11.531 -4.492 2.164 1 98.94 79 GLY B CA 1
ATOM 1559 C C . GLY B 1 79 ? -12.953 -4.152 2.557 1 98.94 79 GLY B C 1
ATOM 1560 O O . GLY B 1 79 ? -13.781 -3.828 1.698 1 98.94 79 GLY B O 1
ATOM 1561 N N . ASP B 1 80 ? -13.273 -4.195 3.844 1 98.75 80 ASP B N 1
ATOM 1562 C CA . ASP B 1 80 ? -14.602 -3.879 4.359 1 98.75 80 ASP B CA 1
ATOM 1563 C C . ASP B 1 80 ? -14.961 -2.42 4.09 1 98.75 80 ASP B C 1
ATOM 1565 O O . ASP B 1 80 ? -16.094 -2.115 3.713 1 98.75 80 ASP B O 1
ATOM 1569 N N . ILE B 1 81 ? -14.039 -1.573 4.297 1 98.94 81 ILE B N 1
ATOM 1570 C CA . ILE B 1 81 ? -14.281 -0.152 4.074 1 98.94 81 ILE B CA 1
ATOM 1571 C C . ILE B 1 81 ? -14.602 0.093 2.604 1 98.94 81 ILE B C 1
ATOM 1573 O O . ILE B 1 81 ? -15.539 0.83 2.281 1 98.94 81 ILE B O 1
ATOM 1577 N N . ALA B 1 82 ? -13.82 -0.501 1.683 1 98.94 82 ALA B N 1
ATOM 1578 C CA . ALA B 1 82 ? -14.109 -0.356 0.258 1 98.94 82 ALA B CA 1
ATOM 1579 C C . ALA B 1 82 ? -15.523 -0.82 -0.063 1 98.94 82 ALA B C 1
ATOM 1581 O O . ALA B 1 82 ? -16.25 -0.166 -0.826 1 98.94 82 ALA B O 1
ATOM 1582 N N . ASP B 1 83 ? -15.875 -1.898 0.541 1 98.69 83 ASP B N 1
ATOM 1583 C CA . ASP B 1 83 ? -17.203 -2.461 0.33 1 98.69 83 ASP B CA 1
ATOM 1584 C C . ASP B 1 83 ? -18.297 -1.514 0.837 1 98.69 83 ASP B C 1
ATOM 1586 O O . ASP B 1 83 ? -19.328 -1.338 0.187 1 98.69 83 ASP B O 1
ATOM 1590 N N . GLU B 1 84 ? -18.078 -0.93 1.981 1 98.5 84 GLU B N 1
ATOM 1591 C CA . GLU B 1 84 ? -19.031 -0.007 2.596 1 98.5 84 GLU B CA 1
ATOM 1592 C C . GLU B 1 84 ? -19.172 1.271 1.773 1 98.5 84 GLU B C 1
ATOM 1594 O O . GLU B 1 84 ? -20.25 1.862 1.714 1 98.5 84 GLU B O 1
ATOM 1599 N N . VAL B 1 85 ? -18.156 1.729 1.076 1 98.62 85 VAL B N 1
ATOM 1600 C CA . VAL B 1 85 ? -18.109 2.986 0.337 1 98.62 85 VAL B CA 1
ATOM 1601 C C . VAL B 1 85 ? -18.703 2.789 -1.059 1 98.62 85 VAL B C 1
ATOM 1603 O O . VAL B 1 85 ? -19.281 3.713 -1.631 1 98.62 85 VAL B O 1
ATOM 1606 N N . ALA B 1 86 ? -18.672 1.644 -1.669 1 96.5 86 ALA B N 1
ATOM 1607 C CA . ALA B 1 86 ? -18.812 1.326 -3.088 1 96.5 86 ALA B CA 1
ATOM 1608 C C . ALA B 1 86 ? -20.188 1.757 -3.609 1 96.5 86 ALA B C 1
ATOM 1610 O O . ALA B 1 86 ? -20.281 2.336 -4.691 1 96.5 86 ALA B O 1
ATOM 1611 N N . PRO B 1 87 ? -21.359 1.466 -3.002 1 91.31 87 PRO B N 1
ATOM 1612 C CA . PRO B 1 87 ? -22.672 1.736 -3.582 1 91.31 87 PRO B CA 1
ATOM 1613 C C . PRO B 1 87 ? -22.844 3.193 -4.004 1 91.31 87 PRO B C 1
ATOM 1615 O O . PRO B 1 87 ? -23.5 3.477 -5.008 1 91.31 87 PRO B O 1
ATOM 1618 N N . GLY B 1 88 ? -22.062 4.082 -3.775 1 94.25 88 GLY B N 1
ATOM 1619 C CA . GLY B 1 88 ? -22.234 5.488 -4.109 1 94.25 88 GLY B CA 1
ATOM 1620 C C . GLY B 1 88 ? -20.938 6.273 -4.043 1 94.25 88 GLY B C 1
ATOM 1621 O O . GLY B 1 88 ? -20.922 7.484 -4.266 1 94.25 88 GLY B O 1
ATOM 1622 N N . GLY B 1 89 ? -19.984 5.586 -3.83 1 97.88 89 GLY B N 1
ATOM 1623 C CA . GLY B 1 89 ? -18.719 6.273 -3.588 1 97.88 89 GLY B CA 1
ATOM 1624 C C . GLY B 1 89 ? -17.672 5.977 -4.637 1 97.88 89 GLY B C 1
ATOM 1625 O O . GLY B 1 89 ? -17.953 5.336 -5.652 1 97.88 89 GLY B O 1
ATOM 1626 N N . PRO B 1 90 ? -16.5 6.5 -4.449 1 98.5 90 PRO B N 1
ATOM 1627 C CA . PRO B 1 90 ? -15.391 6.273 -5.383 1 98.5 90 PRO B CA 1
ATOM 1628 C C . PRO B 1 90 ? -14.812 4.867 -5.281 1 98.5 90 PRO B C 1
ATOM 1630 O O . PRO B 1 90 ? -15.016 4.18 -4.277 1 98.5 90 PRO B O 1
ATOM 1633 N N . TYR B 1 91 ? -14.148 4.43 -6.375 1 98.44 91 TYR B N 1
ATOM 1634 C CA . TYR B 1 91 ? -13.242 3.289 -6.289 1 98.44 91 TYR B CA 1
ATOM 1635 C C . TYR B 1 91 ? -12 3.641 -5.484 1 98.44 91 TYR B C 1
ATOM 1637 O O . TYR B 1 91 ? -11.211 4.492 -5.898 1 98.44 91 TYR B O 1
ATOM 1645 N N . LEU B 1 92 ? -11.844 2.996 -4.316 1 98.75 92 LEU B N 1
ATOM 1646 C CA . LEU B 1 92 ? -10.641 3.23 -3.516 1 98.75 92 LEU B CA 1
ATOM 1647 C C . LEU B 1 92 ? -9.5 2.334 -3.977 1 98.75 92 LEU B C 1
ATOM 1649 O O . LEU B 1 92 ? -9.688 1.135 -4.188 1 98.75 92 LEU B O 1
ATOM 1653 N N . ASP B 1 93 ? -8.312 2.924 -4.102 1 98.56 93 ASP B N 1
ATOM 1654 C CA . ASP B 1 93 ? -7.16 2.057 -4.344 1 98.56 93 ASP B CA 1
ATOM 1655 C C . ASP B 1 93 ? -6.637 1.463 -3.039 1 98.56 93 ASP B C 1
ATOM 1657 O O . ASP B 1 93 ? -7.148 1.769 -1.961 1 98.56 93 ASP B O 1
ATOM 1661 N N . GLY B 1 94 ? -5.684 0.555 -3.143 1 98.56 94 GLY B N 1
ATOM 1662 C CA . GLY B 1 94 ? -5.133 -0.155 -1.998 1 98.56 94 GLY B CA 1
ATOM 1663 C C . GLY B 1 94 ? -4.629 0.772 -0.908 1 98.56 94 GLY B C 1
ATOM 1664 O O . GLY B 1 94 ? -5.086 0.701 0.235 1 98.56 94 GLY B O 1
ATOM 1665 N N . PRO B 1 95 ? -3.727 1.68 -1.27 1 98.75 95 PRO B N 1
ATOM 1666 C CA . PRO B 1 95 ? -3.162 2.578 -0.259 1 98.75 95 PRO B CA 1
ATOM 1667 C C . PRO B 1 95 ? -4.223 3.447 0.414 1 98.75 95 PRO B C 1
ATOM 1669 O O . PRO B 1 95 ? -4.246 3.559 1.643 1 98.75 95 PRO B O 1
ATOM 1672 N N . ASP B 1 96 ? -5.156 4.012 -0.347 1 98.88 96 ASP B N 1
ATOM 1673 C CA . ASP B 1 96 ? -6.195 4.848 0.243 1 98.88 96 ASP B CA 1
ATOM 1674 C C . ASP B 1 96 ? -7.055 4.051 1.223 1 98.88 96 ASP B C 1
ATOM 1676 O O . ASP B 1 96 ? -7.363 4.527 2.316 1 98.88 96 ASP B O 1
ATOM 1680 N N . ALA B 1 97 ? -7.406 2.844 0.843 1 98.94 97 ALA B N 1
ATOM 1681 C CA . ALA B 1 97 ? -8.234 2.008 1.711 1 98.94 97 ALA B CA 1
ATOM 1682 C C . ALA B 1 97 ? -7.477 1.612 2.975 1 98.94 97 ALA B C 1
ATOM 1684 O O . ALA B 1 97 ? -8.062 1.544 4.059 1 98.94 97 ALA B O 1
ATOM 1685 N N . LEU B 1 98 ? -6.203 1.34 2.855 1 99 98 LEU B N 1
ATOM 1686 C CA . LEU B 1 98 ? -5.391 0.987 4.012 1 99 98 LEU B CA 1
ATOM 1687 C C . LEU B 1 98 ? -5.262 2.17 4.965 1 99 98 LEU B C 1
ATOM 1689 O O . LEU B 1 98 ? -5.289 1.996 6.188 1 99 98 LEU B O 1
ATOM 1693 N N . ILE B 1 99 ? -5.078 3.332 4.391 1 99 99 ILE B N 1
ATOM 1694 C CA . ILE B 1 99 ? -4.977 4.539 5.207 1 99 99 ILE B CA 1
ATOM 1695 C C . ILE B 1 99 ? -6.297 4.781 5.938 1 99 99 ILE B C 1
ATOM 1697 O O . ILE B 1 99 ? -6.301 5.07 7.137 1 99 99 ILE B O 1
ATOM 1701 N N . ALA B 1 100 ? -7.418 4.629 5.258 1 99 100 ALA B N 1
ATOM 1702 C CA . ALA B 1 100 ? -8.734 4.715 5.887 1 99 100 ALA B CA 1
ATOM 1703 C C . ALA B 1 100 ? -8.883 3.672 6.988 1 99 100 ALA B C 1
ATOM 1705 O O . ALA B 1 100 ? -9.43 3.963 8.055 1 99 100 ALA B O 1
ATOM 1706 N N . ALA B 1 101 ? -8.414 2.479 6.75 1 99 101 ALA B N 1
ATOM 1707 C CA . ALA B 1 101 ? -8.5 1.388 7.719 1 99 101 ALA B CA 1
ATOM 1708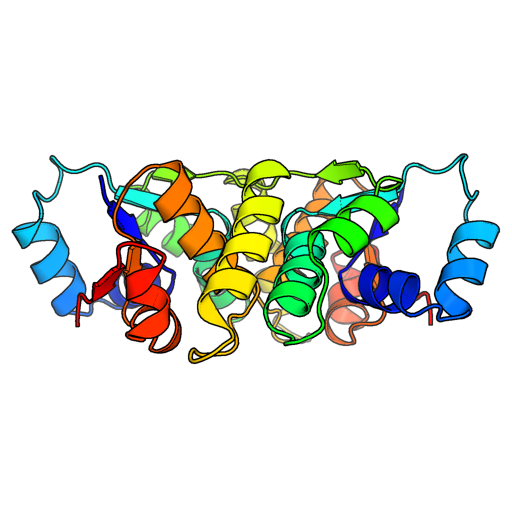 C C . ALA B 1 101 ? -7.738 1.728 8.992 1 99 101 ALA B C 1
ATOM 1710 O O . ALA B 1 101 ? -8.219 1.454 10.102 1 99 101 ALA B O 1
ATOM 1711 N N . VAL B 1 102 ? -6.59 2.295 8.844 1 98.94 102 VAL B N 1
ATOM 1712 C CA . VAL B 1 102 ? -5.816 2.701 10.016 1 98.94 102 VAL B CA 1
ATOM 1713 C C . VAL B 1 102 ? -6.594 3.74 10.82 1 98.94 102 VAL B C 1
ATOM 1715 O O . VAL B 1 102 ? -6.648 3.67 12.047 1 98.94 102 VAL B O 1
ATOM 1718 N N . GLY B 1 103 ? -7.156 4.734 10.117 1 98.94 103 GLY B N 1
ATOM 1719 C CA . GLY B 1 103 ? -8 5.695 10.805 1 98.94 103 GLY B CA 1
ATOM 1720 C C . GLY B 1 103 ? -9.102 5.047 11.617 1 98.94 103 GLY B C 1
ATOM 1721 O O . GLY B 1 103 ? -9.305 5.387 12.789 1 98.94 103 GLY B O 1
ATOM 1722 N N . ARG B 1 104 ? -9.789 4.152 11.047 1 98.88 104 ARG B N 1
ATOM 1723 C CA . ARG B 1 104 ? -10.875 3.457 11.727 1 98.88 104 ARG B CA 1
ATOM 1724 C C . ARG B 1 104 ? -10.352 2.674 12.93 1 98.88 104 ARG B C 1
ATOM 1726 O O . ARG B 1 104 ? -10.93 2.736 14.016 1 98.88 104 ARG B O 1
ATOM 1733 N N . GLU B 1 105 ? -9.312 1.929 12.758 1 98.81 105 GLU B N 1
ATOM 1734 C CA . GLU B 1 105 ? -8.766 1.075 13.812 1 98.81 105 GLU B CA 1
ATOM 1735 C C . GLU B 1 105 ? -8.312 1.9 15.008 1 98.81 105 GLU B C 1
ATOM 1737 O O . GLU B 1 105 ? -8.43 1.455 16.156 1 98.81 105 GLU B O 1
ATOM 1742 N N . LEU B 1 106 ? -7.82 3.045 14.719 1 98.81 106 LEU B N 1
ATOM 1743 C CA . LEU B 1 106 ? -7.297 3.893 15.789 1 98.81 106 LEU B CA 1
ATOM 1744 C C . LEU B 1 106 ? -8.359 4.863 16.281 1 98.81 106 LEU B C 1
ATOM 1746 O O . LEU B 1 106 ? -8.109 5.664 17.188 1 98.81 106 LEU B O 1
ATOM 1750 N N . ASP B 1 107 ? -9.492 4.789 15.68 1 98.69 107 ASP B N 1
ATOM 1751 C CA . ASP B 1 107 ? -10.562 5.738 15.977 1 98.69 107 ASP B CA 1
ATOM 1752 C C . ASP B 1 107 ? -10.047 7.176 15.914 1 98.69 107 ASP B C 1
ATOM 1754 O O . ASP B 1 107 ? -10.219 7.941 16.859 1 98.69 107 ASP B O 1
ATOM 1758 N N . ALA B 1 108 ? -9.352 7.488 14.891 1 98.88 108 ALA B N 1
ATOM 1759 C CA . ALA B 1 108 ? -8.734 8.797 14.68 1 98.88 108 ALA B CA 1
ATOM 1760 C C . ALA B 1 108 ? -9 9.305 13.266 1 98.88 108 ALA B C 1
ATOM 1762 O O . ALA B 1 108 ? -9.062 8.516 12.32 1 98.88 108 ALA B O 1
ATOM 1763 N N . PRO B 1 109 ? -9.164 10.625 13.062 1 98.94 109 PRO B N 1
ATOM 1764 C CA . PRO B 1 109 ? -9.438 11.156 11.727 1 98.94 109 PRO B CA 1
ATOM 1765 C C . PRO B 1 109 ? -8.25 11.016 10.773 1 98.94 109 PRO B C 1
ATOM 1767 O O . PRO B 1 109 ? -7.105 11.242 11.172 1 98.94 109 PRO B O 1
ATOM 1770 N N . VAL B 1 110 ? -8.641 10.633 9.57 1 99 110 VAL B N 1
ATOM 1771 C CA . VAL B 1 110 ? -7.676 10.656 8.469 1 99 110 VAL B CA 1
ATOM 1772 C C . VAL B 1 110 ? -7.59 12.062 7.887 1 99 110 VAL B C 1
ATOM 1774 O O . VAL B 1 110 ? -8.609 12.664 7.551 1 99 110 VAL B O 1
ATOM 1777 N N . VAL B 1 111 ? -6.41 12.586 7.793 1 99 111 VAL B N 1
ATOM 1778 C CA . VAL B 1 111 ? -6.176 13.914 7.238 1 99 111 VAL B CA 1
ATOM 1779 C C . VAL B 1 111 ? -5.691 13.797 5.797 1 99 111 VAL B C 1
ATOM 1781 O O . VAL B 1 111 ? -4.625 13.234 5.535 1 99 111 VAL B O 1
ATOM 1784 N N . SER B 1 112 ? -6.48 14.352 4.855 1 98.94 112 SER B N 1
ATOM 1785 C CA . SER B 1 112 ? -6.188 14.086 3.449 1 98.94 112 SER B CA 1
ATOM 1786 C C . SER B 1 112 ? -6.711 15.211 2.559 1 98.94 112 SER B C 1
ATOM 1788 O O . SER B 1 112 ? -7.633 15.938 2.941 1 98.94 112 SER B O 1
ATOM 1790 N N . ALA B 1 113 ? -6.094 15.391 1.407 1 98.88 113 ALA B N 1
ATOM 1791 C CA . ALA B 1 113 ? -6.629 16.234 0.34 1 98.88 113 ALA B CA 1
ATOM 1792 C C . ALA B 1 113 ? -7.016 15.398 -0.876 1 98.88 113 ALA B C 1
ATOM 1794 O O . ALA B 1 113 ? -7.312 15.945 -1.942 1 98.88 113 ALA B O 1
ATOM 1795 N N . ASP B 1 114 ? -6.922 14.07 -0.759 1 98.75 114 ASP B N 1
ATOM 1796 C CA . ASP B 1 114 ? -7.312 13.164 -1.833 1 98.75 114 ASP B CA 1
ATOM 1797 C C . ASP B 1 114 ? -8.828 13.109 -1.982 1 98.75 114 ASP B C 1
ATOM 1799 O O . ASP B 1 114 ? -9.547 12.82 -1.021 1 98.75 114 ASP B O 1
ATOM 1803 N N . CYS B 1 115 ? -9.328 13.289 -3.152 1 98.56 115 CYS B N 1
ATOM 1804 C CA . CYS B 1 115 ? -10.758 13.438 -3.391 1 98.56 115 CYS B CA 1
ATOM 1805 C C . CYS B 1 115 ? -11.492 12.133 -3.111 1 98.56 115 CYS B C 1
ATOM 1807 O O . CYS B 1 115 ? -12.68 12.141 -2.771 1 98.56 115 CYS B O 1
ATOM 1809 N N . ASP B 1 116 ? -10.797 11 -3.232 1 98.81 116 ASP B N 1
ATOM 1810 C CA . ASP B 1 116 ? -11.445 9.734 -2.908 1 98.81 116 ASP B CA 1
ATOM 1811 C C . ASP B 1 116 ? -11.648 9.586 -1.402 1 98.81 116 ASP B C 1
ATOM 1813 O O . ASP B 1 116 ? -12.695 9.109 -0.955 1 98.81 116 ASP B O 1
ATOM 1817 N N . LEU B 1 117 ? -10.641 10.031 -0.67 1 98.88 117 LEU B N 1
ATOM 1818 C CA . LEU B 1 117 ? -10.758 9.961 0.782 1 98.88 117 LEU B CA 1
ATOM 1819 C C . LEU B 1 117 ? -11.695 11.047 1.305 1 98.88 117 LEU B C 1
ATOM 1821 O O . LEU B 1 117 ? -12.43 10.82 2.27 1 98.88 117 LEU B O 1
ATOM 1825 N N . THR B 1 118 ? -11.734 12.203 0.607 1 98.81 118 THR B N 1
ATOM 1826 C CA . THR B 1 118 ? -12.57 13.289 1.11 1 98.81 118 THR B CA 1
ATOM 1827 C C . THR B 1 118 ? -13.977 13.211 0.521 1 98.81 118 THR B C 1
ATOM 1829 O O . THR B 1 118 ? -14.82 14.062 0.805 1 98.81 118 THR B O 1
ATOM 1832 N N . HIS B 1 119 ? -14.188 12.273 -0.298 1 98.75 119 HIS B N 1
ATOM 1833 C CA . HIS B 1 119 ? -15.516 12.078 -0.86 1 98.75 119 HIS B CA 1
ATOM 1834 C C . HIS B 1 119 ? -16.562 11.875 0.239 1 98.75 119 HIS B C 1
ATOM 1836 O O . HIS B 1 119 ? -16.281 11.203 1.238 1 98.75 119 HIS B O 1
ATOM 1842 N N . GLU B 1 120 ? -17.781 12.344 0.019 1 98.44 120 GLU B N 1
ATOM 1843 C CA . GLU B 1 120 ? -18.828 12.297 1.024 1 98.44 120 GLU B CA 1
ATOM 1844 C C . GLU B 1 120 ? -19.156 10.859 1.426 1 98.44 120 GLU B C 1
ATOM 1846 O O . GLU B 1 120 ? -19.391 10.578 2.6 1 98.44 120 GLU B O 1
ATOM 1851 N N . GLU B 1 121 ? -19.203 9.969 0.5 1 98.5 121 GLU B N 1
ATOM 1852 C CA . GLU B 1 121 ? -19.5 8.57 0.808 1 98.5 121 GLU B CA 1
ATOM 1853 C C . GLU B 1 121 ? -18.406 7.957 1.673 1 98.5 121 GLU B C 1
ATOM 1855 O O . GLU B 1 121 ? -18.688 7.16 2.568 1 98.5 121 GLU B O 1
ATOM 1860 N N . THR B 1 122 ? -17.125 8.266 1.368 1 98.88 122 THR B N 1
ATOM 1861 C CA . THR B 1 122 ? -16.031 7.789 2.207 1 98.88 122 THR B CA 1
ATOM 1862 C C . THR B 1 122 ? -16.141 8.359 3.619 1 98.88 122 THR B C 1
ATOM 1864 O O . THR B 1 122 ? -16 7.625 4.602 1 98.88 122 THR B O 1
ATOM 1867 N N . ARG B 1 123 ? -16.531 9.609 3.74 1 98.69 123 ARG B N 1
ATOM 1868 C CA . ARG B 1 123 ? -16.656 10.289 5.027 1 98.69 123 ARG B CA 1
ATOM 1869 C C . ARG B 1 123 ? -17.812 9.711 5.84 1 98.69 123 ARG B C 1
ATOM 1871 O O . ARG B 1 123 ? -17.875 9.898 7.055 1 98.69 123 ARG B O 1
ATOM 1878 N N . SER B 1 124 ? -18.703 9.102 5.199 1 98.19 124 SER B N 1
ATOM 1879 C CA . SER B 1 124 ? -19.797 8.477 5.926 1 98.19 124 SER B CA 1
ATOM 1880 C C . SER B 1 124 ? -19.344 7.188 6.609 1 98.19 124 SER B C 1
ATOM 1882 O O . SER B 1 124 ? -20.047 6.672 7.484 1 98.19 124 SER B O 1
ATOM 1884 N N . VAL B 1 125 ? -18.156 6.613 6.238 1 98.44 125 VAL B N 1
ATOM 1885 C CA . VAL B 1 125 ? -17.672 5.32 6.715 1 98.44 125 VAL B CA 1
ATOM 1886 C C . VAL B 1 125 ? -16.484 5.52 7.645 1 98.44 125 VAL B C 1
ATOM 1888 O O . VAL B 1 125 ? -16.297 4.762 8.602 1 98.44 125 VAL B O 1
ATOM 1891 N N . VAL B 1 126 ? -15.664 6.527 7.367 1 98.69 126 VAL B N 1
ATOM 1892 C CA . VAL B 1 126 ? -14.477 6.848 8.141 1 98.69 126 VAL B CA 1
ATOM 1893 C C . VAL B 1 126 ? -14.391 8.359 8.367 1 98.69 126 VAL B C 1
ATOM 1895 O O . VAL B 1 126 ? -14.828 9.141 7.516 1 98.69 126 VAL B O 1
ATOM 1898 N N . THR B 1 127 ? -13.906 8.766 9.547 1 98.88 127 THR B N 1
ATOM 1899 C CA . THR B 1 127 ? -13.742 10.195 9.82 1 98.88 127 THR B CA 1
ATOM 1900 C C . THR B 1 127 ? -12.555 10.75 9.031 1 98.88 127 THR B C 1
ATOM 1902 O O . THR B 1 127 ? -11.43 10.266 9.164 1 98.88 127 THR B O 1
ATOM 1905 N N . VAL B 1 128 ? -12.836 11.703 8.172 1 98.94 128 VAL B N 1
ATOM 1906 C CA . VAL B 1 128 ? -11.797 12.312 7.348 1 98.94 128 VAL B CA 1
ATOM 1907 C C . VAL B 1 128 ? -11.836 13.828 7.512 1 98.94 128 VAL B C 1
ATOM 1909 O O . VAL B 1 128 ? -12.906 14.438 7.559 1 98.94 128 VAL B O 1
ATOM 1912 N N . GLU B 1 129 ? -10.711 14.398 7.672 1 98.88 129 GLU B N 1
ATOM 1913 C CA . GLU B 1 129 ? -10.531 15.852 7.699 1 98.88 129 GLU B CA 1
ATOM 1914 C C . GLU B 1 129 ? -9.719 16.328 6.504 1 98.88 129 GLU B C 1
ATOM 1916 O O . GLU B 1 129 ? -8.578 15.891 6.305 1 98.88 129 GLU B O 1
ATOM 1921 N N . ALA B 1 130 ? -10.305 17.219 5.742 1 98.62 130 ALA B N 1
ATOM 1922 C CA . ALA B 1 130 ? -9.539 17.875 4.688 1 98.62 130 ALA B CA 1
ATOM 1923 C C . ALA B 1 130 ? -8.719 19.031 5.25 1 98.62 130 ALA B C 1
ATOM 1925 O O . ALA B 1 130 ? -9.219 19.828 6.047 1 98.62 130 ALA B O 1
ATOM 1926 N N . TYR B 1 131 ? -7.473 19.109 4.84 1 98.75 131 TYR B N 1
ATOM 1927 C CA . TYR B 1 131 ? -6.648 20.172 5.391 1 98.75 131 TYR B CA 1
ATOM 1928 C C . TYR B 1 131 ? -6.48 21.312 4.383 1 98.75 131 TYR B C 1
ATOM 1930 O O . TYR B 1 131 ? -5.977 22.391 4.727 1 98.75 131 TYR B O 1
ATOM 1938 N N . ARG B 1 132 ? -6.898 21.016 3.172 1 94.94 132 ARG B N 1
ATOM 1939 C CA . ARG B 1 132 ? -6.938 22.016 2.117 1 94.94 132 ARG B CA 1
ATOM 1940 C C . ARG B 1 132 ? -7.957 21.641 1.044 1 94.94 132 ARG B C 1
ATOM 1942 O O . ARG B 1 132 ? -8.344 20.484 0.926 1 94.94 132 ARG B O 1
#

Foldseek 3Di:
DEEEALQLLQCVVVPPVLSVVVCVVPCNLNDAAEYEPLRLCVVLVVQVVDPNRDSVVSCVSCVSHHYDYDDPVLQVQLVVLQVQLPVPADRDDRRLSSSQSVCVVVVHEYEDPDCRCVPPSNCVRGHYDYSD/DEEEALQLLQCVVVVPVLSVVVCVVPCNLNDAAEYEPLRLCVVLVVQVVDPNRDSVVSCVSCVSHHYDYDDPVLQVQLVVLQVQLPVPADRDDRRLSSSQSVCVVVVHEYEDPDCRCVPPSNCVRGHYDYSD

Organism: NCBI:txid1227490

pLDDT: mean 98.5, std 0.98, range [91.31, 99.0]

Secondary structure (DSSP, 8-state):
-EEEPHHHHHHHHTT-HHHHHHHHHTTGGGS-EEEEHHHHHHHHHHHHHSTT--HHHHHHHTTTSEEEPB-HHHHHHHHHHHHHHTTTS----HHHHHHHHHHHHTT-PEEE--HHHHSHHHHTTS-EEE--/-EEEPHHHHHHHHTT-HHHHHHHHHTTGGGS-EEEEHHHHHHHHHHHHHSTT--HHHHHHHTTTSEEEPB-HHHHHHHHHHHHHHTTTS----HHHHHHHHHHHHTT-PEEE--HHHHSHHHHTTS-EEE--